Protein AF-A0A450TJK3-F1 (afdb_monomer_lite)

Secondary structure (DSSP, 8-state):
------------PPP--------GGGGTSPPTT--SSS--S-HHHHHHHHHHHHHHHHHHHHHHHHHHHHHHHHHHSEEEEEEE-TTS-EEEEEEEE----GGG-----GGGSTTSTT--HHHHHHHHHHHHHHHHSS--------HHHHHHHHHHHHHHH--TT--------EE-TTS-EE----------

Organism: NCBI:txid2126338

Sequence (192 aa):
MRRDGFVTETFKPPYIKPKRPTRAQDFLTRTPGEAVYAGSLSPQQRAARQLGKDMREMMDAIIQREEWMAAQALVNGKVIVTYEDDDGKVIGQKEVDFLMSDSHKIELSGTKVWTHADADPVKDLRTWKRRCSQDSGATVDRAIIGSNVVDPLLAKLKDKLDTRRIDLGFIKPEQLAGGVTYYAPCATFSRN

Radius of gyration: 25.31 Å; chains: 1; bounding box: 60×46×72 Å

Structure (mmCIF, N/CA/C/O backbone):
data_AF-A0A450TJK3-F1
#
_entry.id   AF-A0A450TJK3-F1
#
loop_
_atom_site.group_PDB
_atom_site.id
_atom_site.type_symbol
_atom_site.label_atom_id
_atom_site.label_alt_id
_atom_site.label_comp_id
_atom_site.label_asym_id
_atom_site.label_entity_id
_atom_site.label_seq_id
_atom_site.pdbx_PDB_ins_code
_atom_site.Cartn_x
_atom_site.Cartn_y
_atom_site.Cartn_z
_atom_site.occupancy
_atom_site.B_iso_or_equiv
_atom_site.auth_seq_id
_atom_site.auth_comp_id
_atom_site.auth_asym_id
_atom_site.auth_atom_id
_atom_site.pdbx_PDB_model_num
ATOM 1 N N . MET A 1 1 ? -4.086 28.998 27.184 1.00 48.34 1 MET A N 1
ATOM 2 C CA . MET A 1 1 ? -3.972 28.493 25.799 1.00 48.34 1 MET A CA 1
ATOM 3 C C . MET A 1 1 ? -2.504 28.584 25.415 1.00 48.34 1 MET A C 1
ATOM 5 O O . MET A 1 1 ? -1.982 29.690 25.323 1.00 48.34 1 MET A O 1
ATOM 9 N N 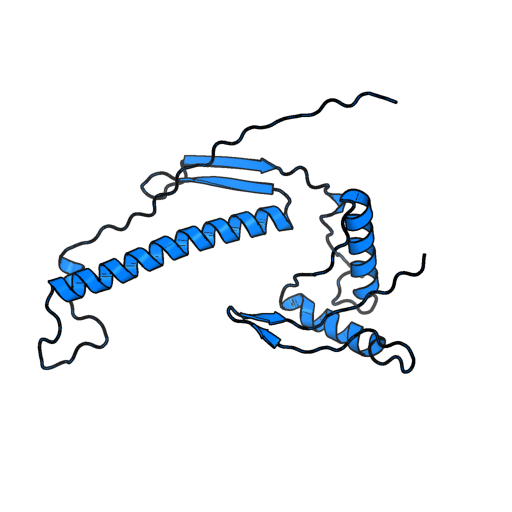. ARG A 1 2 ? -1.798 27.451 25.380 1.00 52.16 2 ARG A N 1
ATOM 10 C CA . ARG A 1 2 ? -0.365 27.405 25.063 1.00 52.16 2 ARG A CA 1
ATOM 11 C C . ARG A 1 2 ? -0.225 27.621 23.554 1.00 52.16 2 ARG A C 1
ATOM 13 O O . ARG A 1 2 ? -0.998 27.055 22.793 1.00 52.16 2 ARG A O 1
ATOM 20 N N . ARG A 1 3 ? 0.671 28.518 23.138 1.00 58.47 3 ARG A N 1
ATOM 21 C CA . ARG A 1 3 ? 0.984 28.711 21.718 1.00 58.47 3 ARG A CA 1
ATOM 22 C C . ARG A 1 3 ? 1.897 27.566 21.308 1.00 58.47 3 ARG A C 1
ATOM 24 O O . ARG A 1 3 ? 3.053 27.549 21.724 1.00 58.47 3 ARG A O 1
ATOM 31 N N . ASP A 1 4 ? 1.362 26.615 20.560 1.00 73.62 4 ASP A N 1
ATOM 32 C CA . ASP A 1 4 ? 2.171 25.558 19.972 1.00 73.62 4 ASP A CA 1
ATOM 33 C C . ASP A 1 4 ? 2.919 26.118 18.757 1.00 73.62 4 ASP A C 1
ATOM 35 O O . ASP A 1 4 ? 2.374 26.890 17.965 1.00 73.62 4 ASP A O 1
ATOM 39 N N . GLY A 1 5 ? 4.211 25.801 18.670 1.00 71.12 5 GLY A N 1
ATOM 40 C CA . GLY A 1 5 ? 5.023 26.104 17.494 1.00 71.12 5 GLY A CA 1
ATOM 41 C C . GLY A 1 5 ? 4.676 25.161 16.343 1.00 71.12 5 GLY A C 1
ATOM 42 O O . GLY A 1 5 ? 4.132 24.082 16.566 1.00 71.12 5 GLY A O 1
ATOM 43 N N . PHE A 1 6 ? 5.009 25.550 15.114 1.00 73.69 6 PHE A N 1
ATOM 44 C CA . PHE A 1 6 ? 4.908 24.675 13.947 1.00 73.69 6 PHE A CA 1
ATOM 45 C C . PHE A 1 6 ? 6.308 24.246 13.498 1.00 73.69 6 PHE A C 1
ATOM 47 O O . PHE A 1 6 ? 7.270 25.004 13.628 1.00 73.69 6 PHE A O 1
ATOM 54 N N . VAL A 1 7 ? 6.419 23.024 12.981 1.00 77.06 7 VAL A N 1
ATOM 55 C CA . VAL A 1 7 ? 7.646 22.494 12.376 1.00 77.06 7 VAL A CA 1
ATOM 56 C C . VAL A 1 7 ? 7.455 22.480 10.865 1.00 77.06 7 VAL A C 1
ATOM 58 O O . VAL A 1 7 ? 6.370 22.183 10.369 1.00 77.06 7 VAL A O 1
ATOM 61 N N . THR A 1 8 ? 8.495 22.838 10.120 1.00 76.88 8 THR A N 1
ATOM 62 C CA . THR A 1 8 ? 8.504 22.745 8.659 1.00 76.88 8 THR A CA 1
ATOM 63 C C . THR A 1 8 ? 9.730 21.964 8.234 1.00 76.88 8 THR A C 1
ATOM 65 O O . THR A 1 8 ? 10.856 22.370 8.514 1.00 76.88 8 THR A O 1
ATOM 68 N N . GLU A 1 9 ? 9.505 20.852 7.545 1.00 77.88 9 GLU A N 1
ATOM 69 C CA . GLU A 1 9 ? 10.565 20.027 6.981 1.00 77.88 9 GLU A CA 1
ATOM 70 C C . GLU A 1 9 ? 10.600 20.186 5.462 1.00 77.88 9 GLU A C 1
ATOM 72 O O . GLU A 1 9 ? 9.570 20.338 4.808 1.00 77.88 9 GLU A O 1
ATOM 77 N N . THR A 1 10 ? 11.799 20.171 4.884 1.00 80.25 10 THR A N 1
ATOM 78 C CA . THR A 1 10 ? 11.988 20.190 3.430 1.00 80.25 10 THR A CA 1
ATOM 79 C C . THR A 1 10 ? 12.672 18.903 2.998 1.00 80.25 10 THR A C 1
ATOM 81 O O . THR A 1 10 ? 13.726 18.529 3.517 1.00 80.25 10 THR A O 1
ATOM 84 N N . PHE A 1 11 ? 12.085 18.230 2.013 1.00 81.44 11 PHE A N 1
ATOM 85 C CA . PHE A 1 11 ? 12.618 17.006 1.433 1.00 81.44 11 PHE A CA 1
ATOM 86 C C . PHE A 1 11 ? 12.920 17.219 -0.051 1.00 81.44 11 PHE A C 1
ATOM 88 O O . PHE A 1 11 ? 12.065 17.671 -0.808 1.00 81.44 11 PHE A O 1
ATOM 95 N N . LYS A 1 12 ? 14.144 16.881 -0.470 1.00 82.25 12 LYS A N 1
ATOM 96 C CA . LYS A 1 12 ? 14.530 16.839 -1.882 1.00 82.25 12 LYS A CA 1
ATOM 97 C C . LYS A 1 12 ? 14.511 15.376 -2.341 1.00 82.25 12 LYS A C 1
ATOM 99 O O . LYS A 1 12 ? 15.344 14.611 -1.850 1.00 82.25 12 LYS A O 1
ATOM 104 N N . PRO A 1 13 ? 13.594 14.981 -3.241 1.00 79.44 13 PRO A N 1
ATOM 105 C CA . PRO A 1 13 ? 13.516 13.603 -3.709 1.00 79.44 13 PRO A CA 1
ATOM 106 C C . PRO A 1 13 ? 14.737 13.227 -4.563 1.00 79.44 13 PRO A C 1
ATOM 108 O O . PRO A 1 13 ? 15.325 14.099 -5.217 1.00 79.44 13 PRO A O 1
ATOM 111 N N . PRO A 1 14 ? 15.131 11.940 -4.572 1.00 79.12 14 PRO A N 1
ATOM 112 C CA . PRO A 1 14 ? 16.161 11.449 -5.471 1.00 79.12 14 PRO A CA 1
ATOM 113 C C . PRO A 1 14 ? 15.671 11.451 -6.915 1.00 79.12 14 PRO A C 1
ATOM 115 O O . PRO A 1 14 ? 14.480 11.322 -7.197 1.00 79.12 14 PRO A O 1
ATOM 118 N N . TYR A 1 15 ? 16.620 11.566 -7.836 1.00 81.62 15 TYR A N 1
ATOM 119 C CA . TYR A 1 15 ? 16.334 11.477 -9.256 1.00 81.62 15 TYR A CA 1
ATOM 120 C C . TYR A 1 15 ? 16.414 10.011 -9.696 1.00 81.62 15 TYR A C 1
ATOM 122 O O . TYR A 1 15 ? 17.425 9.361 -9.454 1.00 81.62 15 TYR A O 1
ATOM 130 N N . ILE A 1 16 ? 15.378 9.503 -10.366 1.00 77.81 16 ILE A N 1
ATOM 131 C CA . ILE A 1 16 ? 15.315 8.117 -10.852 1.00 77.81 16 ILE A CA 1
ATOM 132 C C . ILE A 1 16 ? 15.403 8.124 -12.383 1.00 77.81 16 ILE A C 1
ATOM 134 O O . ILE A 1 16 ? 14.612 8.790 -13.051 1.00 77.81 16 ILE A O 1
ATOM 138 N N . LYS A 1 17 ? 16.387 7.405 -12.938 1.00 82.44 17 LYS A N 1
ATOM 139 C CA . LYS A 1 17 ? 16.616 7.243 -14.386 1.00 82.44 17 LYS A CA 1
ATOM 140 C C . LYS A 1 17 ? 16.773 5.763 -14.722 1.00 82.44 17 LYS A C 1
ATOM 142 O O . LYS A 1 17 ? 17.903 5.277 -14.732 1.00 82.44 17 LYS A O 1
ATOM 147 N N . PRO A 1 18 ? 15.687 5.024 -15.004 1.00 81.25 18 PRO A N 1
ATOM 148 C CA . PRO A 1 18 ? 15.844 3.672 -15.515 1.00 81.25 18 PRO A CA 1
ATOM 149 C C . PRO A 1 18 ? 16.587 3.734 -16.855 1.00 81.25 18 PRO A C 1
ATOM 151 O O . PRO A 1 18 ? 16.222 4.500 -17.748 1.00 81.25 18 PRO A O 1
ATOM 154 N N . LYS A 1 19 ? 17.654 2.943 -16.979 1.00 84.00 19 LYS A N 1
ATOM 155 C CA . LYS A 1 19 ? 18.451 2.828 -18.202 1.00 84.00 19 LYS A CA 1
ATOM 156 C C . LYS A 1 19 ? 18.531 1.369 -18.620 1.00 84.00 19 LYS A C 1
ATOM 158 O O . LYS A 1 19 ? 18.689 0.483 -17.783 1.00 84.00 19 LYS A O 1
ATOM 163 N N . ARG A 1 20 ? 18.458 1.120 -19.926 1.00 81.00 20 ARG A N 1
ATOM 164 C CA . ARG A 1 20 ? 18.616 -0.219 -20.495 1.00 81.00 20 ARG A CA 1
ATOM 165 C C . ARG A 1 20 ? 19.681 -0.187 -21.588 1.00 81.00 20 ARG A C 1
ATOM 167 O O . ARG A 1 20 ? 19.551 0.609 -22.516 1.00 81.00 20 ARG A O 1
ATOM 174 N N . PRO A 1 21 ? 20.738 -1.013 -21.503 1.00 82.69 21 PRO A N 1
ATOM 175 C CA . PRO A 1 21 ? 21.701 -1.116 -22.585 1.00 82.69 21 PRO A CA 1
ATOM 176 C C . PRO A 1 21 ? 21.053 -1.839 -23.764 1.00 82.69 21 PRO A C 1
ATOM 178 O O . PRO A 1 21 ? 20.529 -2.941 -23.619 1.00 82.69 21 PRO A O 1
ATOM 181 N N . THR A 1 22 ? 21.123 -1.228 -24.938 1.00 77.88 22 THR A N 1
ATOM 182 C CA . THR A 1 22 ? 20.615 -1.802 -26.182 1.00 77.88 22 THR A CA 1
ATOM 183 C C . THR A 1 22 ? 21.787 -2.279 -27.035 1.00 77.88 22 THR A C 1
ATOM 185 O O . THR A 1 22 ? 22.633 -1.466 -27.414 1.00 77.88 22 THR A O 1
ATOM 188 N N . ARG A 1 23 ? 21.875 -3.580 -27.350 1.00 80.31 23 ARG A N 1
ATOM 189 C CA . ARG A 1 23 ? 22.956 -4.123 -28.189 1.00 80.31 23 ARG A CA 1
ATOM 190 C C . ARG A 1 23 ? 22.441 -4.447 -29.589 1.00 80.31 23 ARG A C 1
ATOM 192 O O . ARG A 1 23 ? 21.330 -4.927 -29.763 1.00 80.31 23 ARG A O 1
ATOM 199 N N . ALA A 1 24 ? 23.284 -4.262 -30.608 1.00 70.88 24 ALA A N 1
ATOM 200 C CA . ALA A 1 24 ? 22.905 -4.537 -32.002 1.00 70.88 24 ALA A CA 1
ATOM 201 C C . ALA A 1 24 ? 22.477 -6.003 -32.241 1.00 70.88 24 ALA A C 1
ATOM 203 O O . ALA A 1 24 ? 21.613 -6.276 -33.071 1.00 70.88 24 ALA A O 1
ATOM 204 N N . GLN A 1 25 ? 23.060 -6.933 -31.480 1.00 72.56 25 GLN A N 1
ATOM 205 C CA . GLN A 1 25 ? 22.764 -8.374 -31.506 1.00 72.56 25 GLN A CA 1
ATOM 206 C C . GLN A 1 25 ? 21.297 -8.679 -31.165 1.00 72.56 25 GLN A C 1
ATOM 208 O O . GLN A 1 25 ? 20.716 -9.596 -31.745 1.00 72.56 25 GLN A O 1
ATOM 213 N N . ASP A 1 26 ? 20.678 -7.865 -30.306 1.00 69.44 26 ASP A N 1
ATOM 214 C CA . ASP A 1 26 ? 19.301 -8.062 -29.845 1.00 69.44 26 ASP A CA 1
ATOM 215 C C . ASP A 1 26 ? 18.284 -7.869 -30.990 1.00 69.44 26 ASP A C 1
ATOM 217 O O . ASP A 1 26 ? 17.181 -8.407 -30.947 1.00 69.44 26 ASP A O 1
ATOM 221 N N . PHE A 1 27 ? 18.671 -7.164 -32.062 1.00 68.25 27 PHE A N 1
ATOM 222 C CA . PHE A 1 27 ? 17.813 -6.833 -33.213 1.00 68.25 27 PHE A CA 1
ATOM 223 C C . PHE A 1 27 ? 18.062 -7.677 -34.463 1.00 68.25 27 PHE A C 1
ATOM 225 O O . PHE A 1 27 ? 17.306 -7.600 -35.438 1.00 68.25 27 PHE A O 1
ATOM 232 N N . LEU A 1 28 ? 19.138 -8.463 -34.453 1.00 68.75 28 LEU A N 1
ATOM 233 C CA . LEU A 1 28 ? 19.477 -9.392 -35.529 1.00 68.75 28 LEU A CA 1
ATOM 234 C C . LEU A 1 28 ? 18.608 -10.653 -35.477 1.00 68.75 28 LEU A C 1
ATOM 236 O O . LEU A 1 28 ? 18.397 -11.300 -36.503 1.00 68.75 28 LEU A O 1
ATOM 240 N N . THR A 1 29 ? 18.076 -10.984 -34.299 1.00 70.19 29 THR A N 1
ATOM 241 C CA . THR A 1 29 ? 17.207 -12.145 -34.107 1.00 70.19 29 THR A CA 1
ATOM 242 C C . THR A 1 29 ? 15.741 -11.809 -34.393 1.00 70.19 29 THR A C 1
ATOM 244 O O . THR A 1 29 ? 15.271 -10.691 -34.182 1.00 70.19 29 THR A O 1
ATOM 247 N N . ARG A 1 30 ? 15.009 -12.787 -34.936 1.00 68.06 30 ARG A N 1
ATOM 248 C CA . ARG A 1 30 ? 13.577 -12.662 -35.247 1.00 68.06 30 ARG A CA 1
ATOM 249 C C . ARG A 1 30 ? 12.754 -12.485 -33.969 1.00 68.06 30 ARG A C 1
ATOM 251 O O . ARG A 1 30 ? 12.962 -13.220 -33.003 1.00 68.06 30 ARG A O 1
ATOM 258 N N . THR A 1 31 ? 11.778 -11.577 -33.984 1.00 71.12 31 THR A N 1
ATOM 259 C CA . THR A 1 31 ? 10.813 -11.453 -32.880 1.00 71.12 31 THR A CA 1
ATOM 260 C C . THR A 1 31 ? 9.611 -12.395 -33.074 1.00 71.12 31 THR A C 1
ATOM 262 O O . THR A 1 31 ? 9.243 -12.687 -34.217 1.00 71.12 31 THR A O 1
ATOM 265 N N . PRO A 1 32 ? 8.992 -12.918 -31.994 1.00 70.25 32 PRO A N 1
ATOM 266 C CA . PRO A 1 32 ? 7.790 -13.748 -32.100 1.00 70.25 32 PRO A CA 1
ATOM 267 C C . PRO A 1 32 ? 6.667 -13.024 -32.864 1.00 70.25 32 PRO A C 1
ATOM 269 O O . PRO A 1 32 ? 6.365 -11.871 -32.566 1.00 70.25 32 PRO A O 1
ATOM 272 N N . GLY A 1 33 ? 6.050 -13.695 -33.844 1.00 69.81 33 GLY A N 1
ATOM 273 C CA . GLY A 1 33 ? 4.992 -13.123 -34.695 1.00 69.81 33 GLY A CA 1
ATOM 274 C C . GLY A 1 33 ? 5.455 -12.611 -36.067 1.00 69.81 33 GLY A C 1
ATOM 275 O O . GLY A 1 33 ? 4.630 -12.142 -36.846 1.00 69.81 33 GLY A O 1
ATOM 276 N N . GLU A 1 34 ? 6.746 -12.714 -36.394 1.00 71.94 34 GLU A N 1
ATOM 277 C CA . GLU A 1 34 ? 7.243 -12.488 -37.758 1.00 71.94 34 GLU A CA 1
ATOM 278 C C . GLU A 1 34 ? 6.982 -13.699 -38.671 1.00 71.94 34 GLU A C 1
ATOM 280 O O . GLU A 1 34 ? 7.090 -14.853 -38.246 1.00 71.94 34 GLU A O 1
ATOM 285 N N . ALA A 1 35 ? 6.644 -13.440 -39.941 1.00 68.75 35 ALA A N 1
ATOM 286 C CA . ALA A 1 35 ? 6.417 -14.490 -40.931 1.00 68.75 35 ALA A CA 1
ATOM 287 C C . ALA A 1 35 ? 7.714 -15.277 -41.194 1.00 68.75 35 ALA A C 1
ATOM 289 O O . ALA A 1 35 ? 8.774 -14.697 -41.416 1.00 68.75 35 ALA A O 1
ATOM 290 N N . VAL A 1 36 ? 7.628 -16.612 -41.199 1.00 62.06 36 VAL A N 1
ATOM 291 C CA . VAL A 1 36 ? 8.800 -17.512 -41.272 1.00 62.06 36 VAL A CA 1
ATOM 292 C C . VAL A 1 36 ? 9.545 -17.415 -42.611 1.00 62.06 36 VAL A C 1
ATOM 294 O O . VAL A 1 36 ? 10.754 -17.624 -42.650 1.00 62.06 36 VAL A O 1
ATOM 297 N N . TYR A 1 37 ? 8.838 -17.085 -43.695 1.00 58.84 37 TYR A N 1
ATOM 298 C CA . TYR A 1 37 ? 9.347 -17.215 -45.068 1.00 58.84 37 TYR A CA 1
ATOM 299 C C . TYR A 1 37 ? 9.474 -15.899 -45.844 1.00 58.84 37 TYR A C 1
ATOM 301 O O . TYR A 1 37 ? 10.036 -15.893 -46.934 1.00 58.84 37 TYR A O 1
ATOM 309 N N . ALA A 1 38 ? 9.000 -14.779 -45.297 1.00 55.41 38 ALA A N 1
ATOM 310 C CA . ALA A 1 38 ? 9.109 -13.473 -45.938 1.00 55.41 38 ALA A CA 1
ATOM 311 C C . ALA A 1 38 ? 9.703 -12.484 -44.938 1.00 55.41 38 ALA A C 1
ATOM 313 O O . ALA A 1 38 ? 9.190 -12.358 -43.829 1.00 55.41 38 ALA A O 1
ATOM 314 N N . GLY A 1 39 ? 10.784 -11.801 -45.322 1.00 59.97 39 GLY A N 1
ATOM 315 C CA . GLY A 1 39 ? 11.476 -10.790 -44.518 1.00 59.97 39 GLY A CA 1
ATOM 316 C C . GLY A 1 39 ? 10.595 -9.575 -44.217 1.00 59.97 39 GLY A C 1
ATOM 317 O O . GLY A 1 39 ? 10.786 -8.511 -44.793 1.00 59.97 39 GLY A O 1
ATOM 318 N N . SER A 1 40 ? 9.613 -9.739 -43.331 1.00 62.31 40 SER A N 1
ATOM 319 C CA . SER A 1 40 ? 8.518 -8.788 -43.140 1.00 62.31 40 SER A CA 1
ATOM 320 C C . SER A 1 40 ? 8.898 -7.553 -42.324 1.00 62.31 40 SER A C 1
ATOM 322 O O . SER A 1 40 ? 8.176 -6.563 -42.374 1.00 62.31 40 SER A O 1
ATOM 324 N N . LEU A 1 41 ? 10.001 -7.590 -41.567 1.00 67.25 41 LEU A N 1
ATOM 325 C CA . LEU A 1 41 ? 10.541 -6.425 -40.864 1.00 67.25 41 LEU A CA 1
ATOM 326 C C . LEU A 1 41 ? 12.042 -6.278 -41.120 1.00 67.25 41 LEU A C 1
ATOM 328 O O . LEU A 1 41 ? 12.809 -7.234 -40.974 1.00 67.25 41 LEU A O 1
ATOM 332 N N . SER A 1 42 ? 12.474 -5.057 -41.440 1.00 78.06 42 SER A N 1
ATOM 333 C CA . SER A 1 42 ? 13.900 -4.724 -41.459 1.00 78.06 42 SER A CA 1
ATOM 334 C C . SER A 1 42 ? 14.470 -4.716 -40.030 1.00 78.06 42 SER A C 1
ATOM 336 O O . SER A 1 42 ? 13.733 -4.444 -39.076 1.00 78.06 42 SER A O 1
ATOM 338 N N . PRO A 1 43 ? 15.785 -4.943 -39.837 1.00 75.81 43 PRO A N 1
ATOM 339 C CA . PRO A 1 43 ? 16.420 -4.795 -38.524 1.00 75.81 43 PRO A CA 1
ATOM 340 C C . PRO A 1 43 ? 16.147 -3.430 -37.870 1.00 75.81 43 PRO A C 1
ATOM 342 O O . PRO A 1 43 ? 15.994 -3.345 -36.656 1.00 75.81 43 PRO A O 1
ATOM 345 N N . GLN A 1 44 ? 15.998 -2.371 -38.674 1.00 80.31 44 GLN A N 1
ATOM 346 C CA . GLN A 1 44 ? 15.635 -1.031 -38.199 1.00 80.31 44 GLN A CA 1
ATOM 347 C C . GLN A 1 44 ? 14.199 -0.975 -37.655 1.00 80.31 44 GLN A C 1
ATOM 349 O O . GLN A 1 44 ? 13.967 -0.397 -36.597 1.00 80.31 44 GLN A O 1
ATOM 354 N N . GLN A 1 45 ? 13.235 -1.610 -38.329 1.00 81.62 45 GLN A N 1
ATOM 355 C CA . GLN A 1 45 ? 11.852 -1.686 -37.844 1.00 81.62 45 GLN A CA 1
ATOM 356 C C . GLN A 1 45 ? 11.735 -2.537 -36.570 1.00 81.62 45 GLN A C 1
ATOM 358 O O . GLN A 1 45 ? 10.951 -2.201 -35.680 1.00 81.62 45 GLN A O 1
ATOM 363 N N . ARG A 1 46 ? 12.540 -3.603 -36.442 1.00 78.69 46 ARG A N 1
ATOM 364 C CA . ARG A 1 46 ? 12.637 -4.393 -35.200 1.00 78.69 46 ARG A CA 1
ATOM 365 C C . ARG A 1 46 ? 13.208 -3.568 -34.053 1.00 78.69 46 ARG A C 1
ATOM 367 O O . ARG A 1 46 ? 12.619 -3.547 -32.974 1.00 78.69 46 ARG A O 1
ATOM 374 N N . ALA A 1 47 ? 14.299 -2.845 -34.307 1.00 80.94 47 ALA A N 1
ATOM 375 C CA . ALA A 1 47 ? 14.919 -1.964 -33.324 1.00 80.94 47 ALA A CA 1
ATOM 376 C C . ALA A 1 47 ? 13.946 -0.880 -32.836 1.00 80.94 47 ALA A C 1
ATOM 378 O O . ALA A 1 47 ? 13.807 -0.681 -31.632 1.00 80.94 47 ALA A O 1
ATOM 379 N N . ALA A 1 48 ? 13.197 -0.246 -33.745 1.00 83.88 48 ALA A N 1
ATOM 380 C CA . ALA A 1 48 ? 12.189 0.751 -33.387 1.00 83.88 48 ALA A CA 1
ATOM 381 C C . ALA A 1 48 ? 11.055 0.169 -32.519 1.00 83.88 48 ALA A C 1
ATOM 383 O O . ALA A 1 48 ? 10.634 0.791 -31.543 1.00 83.88 48 ALA A O 1
ATOM 384 N N . ARG A 1 49 ? 10.575 -1.044 -32.833 1.00 83.19 49 ARG A N 1
ATOM 385 C CA . ARG A 1 49 ? 9.535 -1.724 -32.041 1.00 83.19 49 ARG A CA 1
ATOM 386 C C . ARG A 1 49 ? 10.021 -2.070 -30.635 1.00 83.19 49 ARG A C 1
ATOM 388 O O . ARG A 1 49 ? 9.286 -1.849 -29.674 1.00 83.19 49 ARG A O 1
ATOM 395 N N . GLN A 1 50 ? 11.227 -2.620 -30.522 1.00 83.69 50 GLN A N 1
ATOM 396 C CA . GLN A 1 50 ? 11.806 -2.976 -29.231 1.00 83.69 50 GLN A CA 1
ATOM 397 C C . GLN A 1 50 ? 12.074 -1.728 -28.390 1.00 83.69 50 GLN A C 1
ATOM 399 O O . GLN A 1 50 ? 11.695 -1.709 -27.227 1.00 83.69 50 GLN A O 1
ATOM 404 N N . LEU A 1 51 ? 12.590 -0.654 -28.994 1.00 86.06 51 LEU A N 1
ATOM 405 C CA . LEU A 1 51 ? 12.761 0.631 -28.318 1.00 86.06 51 LEU A CA 1
ATOM 406 C C . LEU A 1 51 ? 11.431 1.157 -27.760 1.00 86.06 51 LEU A C 1
ATOM 408 O O . LEU A 1 51 ? 11.364 1.542 -26.598 1.00 86.06 51 LEU A O 1
ATOM 412 N N . GLY A 1 52 ? 10.343 1.095 -28.534 1.00 88.12 52 GLY A N 1
ATOM 413 C CA . GLY A 1 52 ? 9.015 1.475 -28.039 1.00 88.12 52 GLY A CA 1
ATOM 414 C C . GLY A 1 52 ? 8.489 0.572 -26.914 1.00 88.12 52 GLY A C 1
ATOM 415 O O . GLY A 1 52 ? 7.728 1.020 -26.057 1.00 88.12 52 GLY A O 1
ATOM 416 N N . LYS A 1 53 ? 8.878 -0.708 -26.887 1.00 87.38 53 LYS A N 1
ATOM 417 C CA . LYS A 1 53 ? 8.565 -1.617 -25.777 1.00 87.38 53 LYS A CA 1
ATOM 418 C C . LYS A 1 53 ? 9.382 -1.271 -24.533 1.00 87.38 53 LYS A C 1
ATOM 420 O O . LYS A 1 53 ? 8.791 -1.116 -23.473 1.00 87.38 53 LYS A O 1
ATOM 425 N N . ASP A 1 54 ? 10.686 -1.071 -24.685 1.00 88.69 54 ASP A N 1
ATOM 426 C CA . ASP A 1 54 ? 11.589 -0.711 -23.594 1.00 88.69 54 ASP A CA 1
ATOM 427 C C . ASP A 1 54 ? 11.181 0.627 -22.964 1.00 88.69 54 ASP A C 1
ATOM 429 O O . ASP A 1 54 ? 11.145 0.743 -21.744 1.00 88.69 54 ASP A O 1
ATOM 433 N N . MET A 1 55 ? 10.798 1.623 -23.773 1.00 88.69 55 MET A N 1
ATOM 434 C CA . MET A 1 55 ? 10.274 2.899 -23.269 1.00 88.69 55 MET A CA 1
ATOM 435 C C . MET A 1 55 ? 9.015 2.712 -22.420 1.00 88.69 55 MET A C 1
ATOM 437 O O . MET A 1 55 ? 8.913 3.321 -21.359 1.00 88.69 55 MET A O 1
ATOM 441 N N . ARG A 1 56 ? 8.080 1.855 -22.849 1.00 91.38 56 ARG A N 1
ATOM 442 C CA . ARG A 1 56 ? 6.875 1.548 -22.062 1.00 91.38 56 ARG A CA 1
ATOM 443 C C . ARG A 1 56 ? 7.214 0.829 -20.761 1.00 91.38 56 ARG A C 1
ATOM 445 O O . ARG A 1 56 ? 6.767 1.272 -19.715 1.00 91.38 56 ARG A O 1
ATOM 452 N N . GLU A 1 57 ? 8.065 -0.196 -20.809 1.00 89.88 57 GLU A N 1
ATOM 453 C CA . GLU A 1 57 ? 8.512 -0.914 -19.606 1.00 89.88 57 GLU A CA 1
ATOM 454 C C . GLU A 1 57 ? 9.199 0.030 -18.602 1.00 89.88 57 GLU A C 1
ATOM 456 O O . GLU A 1 57 ? 8.965 -0.063 -17.399 1.00 89.88 57 GLU A O 1
ATOM 461 N N . MET A 1 58 ? 10.016 0.974 -19.082 1.00 88.12 58 MET A N 1
ATOM 462 C CA . MET A 1 58 ? 10.664 1.975 -18.228 1.00 88.12 58 MET A CA 1
ATOM 463 C C . MET A 1 58 ? 9.663 2.962 -17.613 1.00 88.12 58 MET A C 1
ATOM 465 O O . MET A 1 58 ? 9.824 3.331 -16.451 1.00 88.12 58 MET A O 1
ATOM 469 N N . MET A 1 59 ? 8.628 3.376 -18.351 1.00 89.69 59 MET A N 1
ATOM 470 C CA . MET A 1 59 ? 7.548 4.204 -17.798 1.00 89.69 59 MET A CA 1
ATOM 471 C C . MET A 1 59 ? 6.731 3.440 -16.751 1.00 89.69 59 MET A C 1
ATOM 473 O O . MET A 1 59 ? 6.471 3.975 -15.676 1.00 89.69 59 MET A O 1
ATOM 477 N N . ASP A 1 60 ? 6.393 2.180 -17.021 1.00 91.06 60 ASP A N 1
ATOM 478 C CA . ASP A 1 60 ? 5.657 1.329 -16.084 1.00 91.06 60 ASP A CA 1
ATOM 479 C C . ASP A 1 60 ? 6.450 1.113 -14.787 1.00 91.06 60 ASP A C 1
ATOM 481 O O . ASP A 1 60 ? 5.875 1.143 -13.701 1.00 91.06 60 ASP A O 1
ATOM 485 N N . ALA A 1 61 ? 7.776 0.965 -14.870 1.00 87.88 61 ALA A N 1
ATOM 486 C CA . ALA A 1 61 ? 8.638 0.856 -13.693 1.00 87.88 61 ALA A CA 1
ATOM 487 C C . ALA A 1 61 ? 8.606 2.120 -12.812 1.00 87.88 61 ALA A C 1
ATOM 489 O O . ALA A 1 61 ? 8.636 2.017 -11.584 1.00 87.88 61 ALA A O 1
ATOM 490 N N . ILE A 1 62 ? 8.519 3.309 -13.421 1.00 87.44 62 ILE A N 1
ATOM 491 C CA . ILE A 1 62 ? 8.381 4.575 -12.684 1.00 87.44 62 ILE A CA 1
ATOM 492 C C . ILE A 1 62 ? 7.023 4.617 -11.977 1.00 87.44 62 ILE A C 1
ATOM 494 O O . ILE A 1 62 ? 6.980 4.836 -10.767 1.00 87.44 62 ILE A O 1
ATOM 498 N N . ILE A 1 63 ? 5.940 4.314 -12.697 1.00 90.88 63 ILE A N 1
ATOM 499 C CA . ILE A 1 63 ? 4.576 4.302 -12.147 1.00 90.88 63 ILE A CA 1
ATOM 500 C C . ILE A 1 63 ? 4.462 3.300 -10.990 1.00 90.88 63 ILE A C 1
ATOM 502 O O . ILE A 1 63 ? 3.912 3.623 -9.943 1.00 90.88 63 ILE A O 1
ATOM 506 N N . GLN A 1 64 ? 5.026 2.098 -11.128 1.00 88.81 64 GLN A N 1
ATOM 507 C CA . GLN A 1 64 ? 5.009 1.092 -10.060 1.00 88.81 64 GLN A CA 1
ATOM 508 C C . GLN A 1 64 ? 5.738 1.562 -8.800 1.00 88.81 64 GLN A C 1
ATOM 510 O O . GLN A 1 64 ? 5.307 1.257 -7.689 1.00 88.81 64 GLN A O 1
ATOM 515 N N . ARG A 1 65 ? 6.834 2.310 -8.950 1.00 86.62 65 ARG A N 1
ATOM 516 C CA . ARG A 1 65 ? 7.566 2.863 -7.809 1.00 86.62 65 ARG A CA 1
ATOM 517 C C . ARG A 1 65 ? 6.792 3.990 -7.135 1.00 86.62 65 ARG A C 1
ATOM 519 O O . ARG A 1 65 ? 6.783 4.051 -5.908 1.00 86.62 65 ARG A O 1
ATOM 526 N N . GLU A 1 66 ? 6.143 4.856 -7.909 1.00 88.38 66 GLU A N 1
ATOM 527 C CA . GLU A 1 66 ? 5.238 5.886 -7.384 1.00 88.38 66 GLU A CA 1
ATOM 528 C C . GLU A 1 66 ? 4.083 5.256 -6.603 1.00 88.38 66 GLU A C 1
ATOM 530 O O . GLU A 1 66 ? 3.841 5.636 -5.458 1.00 88.38 66 GLU A O 1
ATOM 535 N N . GLU A 1 67 ? 3.451 4.229 -7.169 1.00 88.88 67 GLU A N 1
ATOM 536 C CA . GLU A 1 67 ? 2.354 3.503 -6.531 1.00 88.88 67 GLU A CA 1
ATOM 537 C C . GLU A 1 67 ? 2.814 2.791 -5.254 1.00 88.88 67 GLU A C 1
ATOM 539 O O . GLU A 1 67 ? 2.147 2.848 -4.223 1.00 88.88 67 GLU A O 1
ATOM 544 N N . TRP A 1 68 ? 3.998 2.175 -5.274 1.00 88.31 68 TRP A N 1
ATOM 545 C CA . TRP A 1 68 ? 4.582 1.555 -4.086 1.00 88.31 68 TRP A CA 1
ATOM 546 C C . TRP A 1 68 ? 4.851 2.581 -2.977 1.00 88.31 68 TRP A C 1
ATOM 548 O O . TRP A 1 68 ? 4.539 2.321 -1.814 1.00 88.31 68 TRP A O 1
ATOM 558 N N . MET A 1 69 ? 5.375 3.764 -3.319 1.00 87.12 69 MET A N 1
ATOM 559 C CA . MET A 1 69 ? 5.580 4.846 -2.349 1.00 87.12 69 MET A CA 1
ATOM 560 C C . MET A 1 69 ? 4.247 5.374 -1.806 1.00 87.12 69 MET A C 1
ATOM 562 O O . MET A 1 69 ? 4.128 5.586 -0.600 1.00 87.12 69 MET A O 1
ATOM 566 N N . ALA A 1 70 ? 3.232 5.539 -2.658 1.00 87.44 70 ALA A N 1
ATOM 567 C CA . ALA A 1 70 ? 1.895 5.953 -2.241 1.00 87.44 70 ALA A CA 1
ATOM 568 C C . ALA A 1 70 ? 1.248 4.924 -1.297 1.00 87.44 70 ALA A C 1
ATOM 570 O O . ALA A 1 70 ? 0.709 5.292 -0.252 1.00 87.44 70 ALA A O 1
ATOM 571 N N . ALA A 1 71 ? 1.371 3.631 -1.607 1.00 87.56 71 ALA A N 1
ATOM 572 C CA . ALA A 1 71 ? 0.874 2.548 -0.766 1.00 87.56 71 ALA A CA 1
ATOM 573 C C . ALA A 1 71 ? 1.569 2.520 0.606 1.00 87.56 71 ALA A C 1
ATOM 575 O O . ALA A 1 71 ? 0.905 2.383 1.634 1.00 87.56 71 ALA A O 1
ATOM 576 N N . GLN A 1 72 ? 2.892 2.703 0.650 1.00 88.56 72 GLN A N 1
ATOM 577 C CA . GLN A 1 72 ? 3.626 2.794 1.915 1.00 88.56 72 GLN A CA 1
ATOM 578 C C . GLN A 1 72 ? 3.226 4.012 2.744 1.00 88.56 72 GLN A C 1
ATOM 580 O O . GLN A 1 72 ? 3.006 3.878 3.950 1.00 88.56 72 GLN A O 1
ATOM 585 N N . ALA A 1 73 ? 3.085 5.176 2.103 1.00 87.81 73 ALA A N 1
ATOM 586 C CA . ALA A 1 73 ? 2.636 6.394 2.765 1.00 87.81 73 ALA A CA 1
ATOM 587 C C . ALA A 1 73 ? 1.260 6.197 3.408 1.00 87.81 73 ALA A C 1
ATOM 589 O O . ALA A 1 73 ? 1.058 6.591 4.553 1.00 87.81 73 ALA A O 1
ATOM 590 N N . LEU A 1 74 ? 0.335 5.544 2.698 1.00 86.12 74 LEU A N 1
ATOM 591 C CA . LEU A 1 74 ? -1.030 5.321 3.166 1.00 86.12 74 LEU A CA 1
ATOM 592 C C . LEU A 1 74 ? -1.102 4.324 4.330 1.00 86.12 74 LEU A C 1
ATOM 594 O O . LEU A 1 74 ? -1.862 4.542 5.269 1.00 86.12 74 LEU A O 1
ATOM 598 N N . VAL A 1 75 ? -0.332 3.232 4.278 1.00 85.06 75 VAL A N 1
ATOM 599 C CA . VAL A 1 75 ? -0.412 2.154 5.280 1.00 85.06 75 VAL A CA 1
ATOM 600 C C . VAL A 1 75 ? 0.417 2.466 6.524 1.00 85.06 75 VAL A C 1
ATOM 602 O O . VAL A 1 75 ? -0.062 2.318 7.647 1.00 85.06 75 VAL A O 1
ATOM 605 N N . ASN A 1 76 ? 1.664 2.897 6.338 1.00 85.44 76 ASN A N 1
ATOM 606 C CA . ASN A 1 76 ? 2.608 3.073 7.439 1.00 85.44 76 ASN A CA 1
ATOM 607 C C . ASN A 1 76 ? 2.677 4.522 7.933 1.00 85.44 76 ASN A C 1
ATOM 609 O O . ASN A 1 76 ? 3.266 4.773 8.988 1.00 85.44 76 ASN A O 1
ATOM 613 N N . GLY A 1 77 ? 2.143 5.480 7.167 1.00 83.88 77 GLY A N 1
ATOM 614 C CA . GLY A 1 77 ? 2.367 6.907 7.405 1.00 83.88 77 GLY A CA 1
ATOM 615 C C . GLY A 1 77 ? 3.820 7.330 7.188 1.00 83.88 77 GLY A C 1
ATOM 616 O O . GLY A 1 77 ? 4.203 8.426 7.580 1.00 83.88 77 GLY A O 1
ATOM 617 N N . LYS A 1 78 ? 4.641 6.449 6.610 1.00 87.88 78 LYS A N 1
ATOM 618 C CA . LYS A 1 78 ? 6.086 6.602 6.438 1.00 87.88 78 LYS A CA 1
ATOM 619 C C . LYS A 1 78 ? 6.494 5.967 5.120 1.00 87.88 78 LYS A C 1
ATOM 621 O O . LYS A 1 78 ? 6.005 4.890 4.779 1.00 87.88 78 LYS A O 1
ATOM 626 N N . VAL A 1 79 ? 7.413 6.604 4.407 1.00 88.44 79 VAL A N 1
ATOM 627 C CA . VAL A 1 79 ? 7.992 6.072 3.167 1.00 88.44 79 VAL A CA 1
ATOM 628 C C . VAL A 1 79 ? 9.499 6.007 3.310 1.00 88.44 79 VAL A C 1
ATOM 630 O O . VAL A 1 79 ? 10.143 6.992 3.671 1.00 88.44 79 VAL A O 1
ATOM 633 N N . ILE A 1 80 ? 10.073 4.849 2.988 1.00 86.81 80 ILE A N 1
ATOM 634 C CA . ILE A 1 80 ? 11.525 4.684 2.932 1.00 86.81 80 ILE A CA 1
ATOM 635 C C . ILE A 1 80 ? 11.959 4.926 1.493 1.00 86.81 80 ILE A C 1
ATOM 637 O O . ILE A 1 80 ? 11.817 4.074 0.614 1.00 86.81 80 ILE A O 1
ATOM 641 N N . VAL A 1 81 ? 12.502 6.112 1.249 1.00 83.81 81 VAL A N 1
ATOM 642 C CA . VAL A 1 81 ? 13.020 6.488 -0.059 1.00 83.81 81 VAL A CA 1
ATOM 643 C C . VAL A 1 81 ? 14.451 5.979 -0.176 1.00 83.81 81 VAL A C 1
ATOM 645 O O . VAL A 1 81 ? 15.368 6.462 0.490 1.00 83.81 81 VAL A O 1
ATOM 648 N N . THR A 1 82 ? 14.639 4.977 -1.029 1.00 82.12 82 THR A N 1
ATOM 649 C CA . THR A 1 82 ? 15.959 4.413 -1.326 1.00 82.12 82 THR A CA 1
ATOM 650 C C . THR A 1 82 ? 16.647 5.233 -2.416 1.00 82.12 82 THR A C 1
ATOM 652 O O . THR A 1 82 ? 16.035 5.537 -3.443 1.00 82.12 82 THR A O 1
ATOM 655 N N . TYR A 1 83 ? 17.909 5.595 -2.183 1.00 76.69 83 TYR A N 1
ATOM 656 C CA . TYR A 1 83 ? 18.783 6.231 -3.164 1.00 76.69 83 TYR A CA 1
ATOM 657 C C . TYR A 1 83 ? 19.463 5.144 -3.986 1.00 76.69 83 TYR A C 1
ATOM 659 O O . TYR A 1 83 ? 20.163 4.300 -3.427 1.00 76.69 83 TYR A O 1
ATOM 667 N N . GLU A 1 84 ? 19.279 5.182 -5.298 1.00 77.19 84 GLU A N 1
ATOM 668 C CA . GLU A 1 84 ? 19.944 4.290 -6.245 1.00 77.19 84 GLU A CA 1
ATOM 669 C C . GLU A 1 84 ? 20.904 5.088 -7.129 1.00 77.19 84 GLU A C 1
ATOM 671 O O . GLU A 1 84 ? 20.628 6.239 -7.469 1.00 77.19 84 GLU A O 1
ATOM 676 N N . ASP A 1 85 ? 22.035 4.475 -7.469 1.00 69.19 85 ASP A N 1
ATOM 677 C CA . ASP A 1 85 ? 22.954 4.956 -8.501 1.00 69.19 85 ASP A CA 1
ATOM 678 C C . ASP A 1 85 ? 22.338 4.786 -9.894 1.00 69.19 85 ASP A C 1
ATOM 680 O O . ASP A 1 85 ? 21.371 4.041 -10.072 1.00 69.19 85 ASP A O 1
ATOM 684 N N . ASP A 1 86 ? 22.964 5.373 -10.912 1.00 69.00 86 ASP A N 1
ATOM 685 C CA . ASP A 1 86 ? 22.584 5.190 -12.311 1.00 69.00 86 ASP A CA 1
ATOM 686 C C . ASP A 1 86 ? 22.586 3.702 -12.715 1.00 69.00 86 ASP A C 1
ATOM 688 O O . ASP A 1 86 ? 21.906 3.328 -13.666 1.00 69.00 86 ASP A O 1
ATOM 692 N N . ASP A 1 87 ? 23.355 2.842 -12.037 1.00 67.50 87 ASP A N 1
ATOM 693 C CA . ASP A 1 87 ? 23.397 1.384 -12.247 1.00 67.50 87 ASP A CA 1
ATOM 694 C C . ASP A 1 87 ? 22.398 0.590 -11.377 1.00 67.50 87 ASP A C 1
ATOM 696 O O . ASP A 1 87 ? 22.451 -0.639 -11.337 1.00 67.50 87 ASP A O 1
ATOM 700 N N . GLY A 1 88 ? 21.485 1.263 -10.666 1.00 66.81 88 GLY A N 1
ATOM 701 C CA . GLY A 1 88 ? 20.476 0.631 -9.805 1.00 66.81 88 GLY A CA 1
ATOM 702 C C . GLY A 1 88 ? 21.024 0.111 -8.471 1.00 66.81 88 GLY A C 1
ATOM 703 O O . GLY A 1 88 ? 20.348 -0.630 -7.757 1.00 66.81 88 GLY A O 1
ATOM 704 N N . LYS A 1 89 ? 22.261 0.474 -8.112 1.00 72.88 89 LYS A N 1
ATOM 705 C CA . LYS A 1 89 ? 22.871 0.094 -6.834 1.00 72.88 89 LYS A CA 1
ATOM 706 C C . LYS A 1 89 ? 22.392 1.022 -5.726 1.00 72.88 89 LYS A C 1
ATOM 708 O O . LYS A 1 89 ? 22.491 2.233 -5.860 1.00 72.88 89 LYS A O 1
ATOM 713 N N . VAL A 1 90 ? 21.949 0.464 -4.603 1.00 75.06 90 VAL A N 1
ATOM 714 C CA . VAL A 1 90 ? 21.540 1.259 -3.438 1.00 75.06 90 VAL A CA 1
ATOM 715 C C . VAL A 1 90 ? 22.748 1.981 -2.830 1.00 75.06 90 VAL A C 1
ATOM 717 O O . VAL A 1 90 ? 23.697 1.340 -2.378 1.00 75.06 90 VAL A O 1
ATOM 720 N N . ILE A 1 91 ? 22.706 3.314 -2.818 1.00 75.00 91 ILE A N 1
ATOM 721 C CA . ILE A 1 91 ? 23.729 4.197 -2.232 1.00 75.00 91 ILE A CA 1
ATOM 722 C C . ILE A 1 91 ? 23.332 4.621 -0.807 1.00 75.00 91 ILE A C 1
ATOM 724 O O . ILE A 1 91 ? 24.189 4.923 0.020 1.00 75.00 91 ILE A O 1
ATOM 728 N N . GLY A 1 92 ? 22.039 4.605 -0.480 1.00 76.56 92 GLY A N 1
ATOM 729 C CA . GLY A 1 92 ? 21.558 4.901 0.866 1.00 76.56 92 GLY A CA 1
ATOM 730 C C . GLY A 1 92 ? 20.040 4.838 0.969 1.00 76.56 92 GLY A C 1
ATOM 731 O O . GLY A 1 92 ? 19.353 4.541 -0.007 1.00 76.56 92 GLY A O 1
ATOM 732 N N . GLN A 1 93 ? 19.501 5.217 2.126 1.00 82.56 93 GLN A N 1
ATOM 733 C CA . GLN A 1 93 ? 18.059 5.324 2.360 1.00 82.56 93 GLN A CA 1
ATOM 734 C C . GLN A 1 93 ? 17.739 6.559 3.206 1.00 82.56 93 GLN A C 1
ATOM 736 O O . GLN A 1 93 ? 18.542 6.965 4.046 1.00 82.56 93 GLN A O 1
ATOM 741 N N . LYS A 1 94 ? 16.576 7.172 2.981 1.00 81.44 94 LYS A N 1
ATOM 742 C CA . LYS A 1 94 ? 16.016 8.207 3.853 1.00 81.44 94 LYS A CA 1
ATOM 743 C C . LYS A 1 94 ? 14.552 7.917 4.122 1.00 81.44 94 LYS A C 1
ATOM 745 O O . LYS A 1 94 ? 13.775 7.691 3.201 1.00 81.44 94 LYS A O 1
ATOM 750 N N . GLU A 1 95 ? 14.199 7.952 5.395 1.00 85.50 95 GLU A N 1
ATOM 751 C CA . GLU A 1 95 ? 12.818 7.865 5.842 1.00 85.50 95 GLU A CA 1
ATOM 752 C C . GLU A 1 95 ? 12.158 9.244 5.737 1.00 85.50 95 GLU A C 1
ATOM 754 O O . GLU A 1 95 ? 12.739 10.259 6.134 1.00 85.50 95 GLU A O 1
ATOM 759 N N . VAL A 1 96 ? 10.960 9.272 5.162 1.00 85.88 96 VAL A N 1
ATOM 760 C CA . VAL A 1 96 ? 10.048 10.415 5.173 1.00 85.88 96 VAL A CA 1
ATOM 761 C C . VAL A 1 96 ? 8.864 10.018 6.043 1.00 85.88 96 VAL A C 1
ATOM 763 O O . VAL A 1 96 ? 8.123 9.101 5.688 1.00 85.88 96 VAL A O 1
ATOM 766 N N . ASP A 1 97 ? 8.717 10.682 7.187 1.00 87.12 97 ASP A N 1
ATOM 767 C CA . ASP A 1 97 ? 7.647 10.429 8.150 1.00 87.12 97 ASP A CA 1
ATOM 768 C C . ASP A 1 97 ? 6.553 11.492 8.007 1.00 87.12 97 ASP A C 1
ATOM 770 O O . ASP A 1 97 ? 6.820 12.688 8.108 1.00 87.12 97 ASP A O 1
ATOM 774 N N . PHE A 1 98 ? 5.316 11.058 7.767 1.00 85.81 98 PHE A N 1
ATOM 775 C CA . PHE A 1 98 ? 4.144 11.935 7.698 1.00 85.81 98 PHE A CA 1
ATOM 776 C C . PHE A 1 98 ? 3.477 12.135 9.064 1.00 85.81 98 PHE A C 1
ATOM 778 O O . PHE A 1 98 ? 2.401 12.726 9.138 1.00 85.81 98 PHE A O 1
ATOM 785 N N . LEU A 1 99 ? 4.109 11.660 10.143 1.00 84.25 99 LEU A N 1
ATOM 786 C CA . LEU A 1 99 ? 3.674 11.836 11.529 1.00 84.25 99 LEU A CA 1
ATOM 787 C C . LEU A 1 99 ? 2.284 11.243 11.797 1.00 84.25 99 LEU A C 1
ATOM 789 O O . LEU A 1 99 ? 1.506 11.756 12.604 1.00 84.25 99 LEU A O 1
ATOM 793 N N . MET A 1 100 ? 1.966 10.134 11.129 1.00 83.25 100 MET A N 1
ATOM 794 C CA . MET A 1 100 ? 0.736 9.395 11.389 1.00 83.25 100 MET A CA 1
ATOM 795 C C . MET A 1 100 ? 0.780 8.796 12.796 1.00 83.25 100 MET A C 1
ATOM 797 O O . MET A 1 100 ? 1.691 8.035 13.125 1.00 83.25 100 MET A O 1
ATOM 801 N N . SER A 1 101 ? -0.228 9.104 13.617 1.00 83.75 101 SER A N 1
ATOM 802 C CA . SER A 1 101 ? -0.343 8.536 14.964 1.00 83.75 101 SER A CA 1
ATOM 803 C C . SER A 1 101 ? -0.391 7.007 14.911 1.00 83.75 101 SER A C 1
ATOM 805 O O . SER A 1 101 ? -1.195 6.429 14.176 1.00 83.75 101 SER A O 1
ATOM 807 N N . ASP A 1 102 ? 0.402 6.342 15.756 1.00 81.75 102 ASP A N 1
ATOM 808 C CA . ASP A 1 102 ? 0.406 4.876 15.873 1.00 81.75 102 ASP A CA 1
ATOM 809 C C . ASP A 1 102 ? -0.951 4.315 16.317 1.00 81.75 102 ASP A C 1
ATOM 811 O O . ASP A 1 102 ? -1.258 3.151 16.081 1.00 81.75 102 ASP A O 1
ATOM 815 N N . SER A 1 1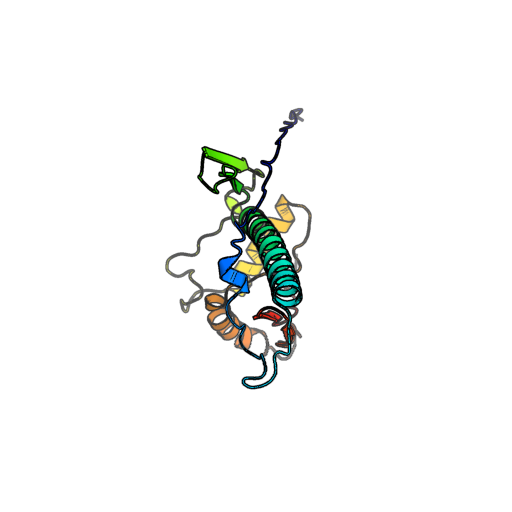03 ? -1.826 5.154 16.879 1.00 81.94 103 SER A N 1
ATOM 816 C CA . SER A 1 103 ? -3.204 4.773 17.194 1.00 81.94 103 SER A CA 1
ATOM 817 C C . SER A 1 103 ? -4.039 4.400 15.958 1.00 81.94 103 SER A C 1
ATOM 819 O O . SER A 1 103 ? -5.064 3.725 16.097 1.00 81.94 103 SER A O 1
ATOM 821 N N . HIS A 1 104 ? -3.619 4.794 14.753 1.00 81.38 104 HIS A N 1
ATOM 822 C CA . HIS A 1 104 ? -4.259 4.396 13.499 1.00 81.38 104 HIS A CA 1
ATOM 823 C C . HIS A 1 104 ? -3.704 3.084 12.921 1.00 81.38 104 HIS A C 1
ATOM 825 O O . HIS A 1 104 ? -4.328 2.517 12.026 1.00 81.38 104 HIS A O 1
ATOM 831 N N . LYS A 1 105 ? -2.584 2.567 13.442 1.00 83.56 105 LYS A N 1
ATOM 832 C CA . LYS A 1 105 ? -1.985 1.290 13.030 1.00 83.56 105 LYS A CA 1
ATOM 833 C C . LYS A 1 105 ? -2.479 0.192 13.959 1.00 83.56 105 LYS A C 1
ATOM 835 O O . LYS A 1 105 ? -1.984 0.018 15.069 1.00 83.56 105 LYS A O 1
ATOM 840 N N . ILE A 1 106 ? -3.528 -0.503 13.537 1.00 83.62 106 ILE A N 1
ATOM 841 C CA . ILE A 1 106 ? -4.247 -1.434 14.407 1.00 83.62 106 ILE A CA 1
ATOM 842 C C . ILE A 1 106 ? -3.934 -2.863 13.987 1.00 83.62 106 ILE A C 1
ATOM 844 O O . ILE A 1 106 ? -4.335 -3.309 12.916 1.00 83.62 106 ILE A O 1
ATOM 848 N N . GLU A 1 107 ? -3.263 -3.590 14.874 1.00 83.81 107 GLU A N 1
ATOM 849 C CA . GLU A 1 107 ? -3.040 -5.024 14.733 1.00 83.81 107 GLU A CA 1
ATOM 850 C C . GLU A 1 107 ? -4.122 -5.795 15.494 1.00 83.81 107 GLU A C 1
ATOM 852 O O . GLU A 1 107 ? -4.338 -5.606 16.695 1.00 83.81 107 GLU A O 1
ATOM 857 N N . LEU A 1 108 ? -4.831 -6.671 14.782 1.00 81.38 108 LEU A N 1
ATOM 858 C CA . LEU A 1 108 ? -5.785 -7.596 15.383 1.00 81.38 108 LEU A CA 1
ATOM 859 C C . LEU A 1 108 ? -5.055 -8.882 15.770 1.00 81.38 108 LEU A C 1
ATOM 861 O O . LEU A 1 108 ? -4.442 -9.529 14.926 1.00 81.38 108 LEU A O 1
ATOM 865 N N . SER A 1 109 ? -5.149 -9.274 17.039 1.00 81.69 109 SER A N 1
ATOM 866 C CA . SER A 1 109 ? -4.529 -10.493 17.564 1.00 81.69 109 SER A CA 1
ATOM 867 C C . SER A 1 109 ? -5.497 -11.297 18.439 1.00 81.69 109 SER A C 1
ATOM 869 O O . SER A 1 109 ? -6.502 -10.781 18.943 1.00 81.69 109 SER A O 1
ATOM 871 N N . GLY A 1 110 ? -5.216 -12.596 18.586 1.00 79.19 110 GLY A N 1
ATOM 872 C CA . GLY A 1 110 ? -6.008 -13.518 19.402 1.00 79.19 110 GLY A CA 1
ATOM 873 C C . GLY A 1 110 ? -7.455 -13.660 18.922 1.00 79.19 110 GLY A C 1
ATOM 874 O O . GLY A 1 110 ? -7.716 -13.912 17.749 1.00 79.19 110 GLY A O 1
ATOM 875 N N . THR A 1 111 ? -8.409 -13.473 19.833 1.00 76.88 111 THR A N 1
ATOM 876 C CA . THR A 1 111 ? -9.851 -13.631 19.566 1.00 76.88 111 THR A CA 1
ATOM 877 C C . THR A 1 111 ? -10.464 -12.497 18.741 1.00 76.88 111 THR A C 1
ATOM 879 O O . THR A 1 111 ? -11.618 -12.597 18.330 1.00 76.88 111 THR A O 1
ATOM 882 N N . LYS A 1 112 ? -9.707 -11.420 18.485 1.00 75.75 112 LYS A N 1
ATOM 883 C CA . LYS A 1 112 ? -10.155 -10.262 17.694 1.00 75.75 112 LYS A CA 1
ATOM 884 C C . LYS A 1 112 ? -9.871 -10.401 16.198 1.00 75.75 112 LYS A C 1
ATOM 886 O O . LYS A 1 112 ? -10.320 -9.567 15.418 1.00 75.75 112 LYS A O 1
ATOM 891 N N . VAL A 1 113 ? -9.116 -11.421 15.786 1.00 82.44 113 VAL A N 1
ATOM 892 C CA . VAL A 1 113 ? -8.864 -11.687 14.365 1.00 82.44 113 VAL A CA 1
ATOM 893 C C . VAL A 1 113 ? -10.185 -12.060 13.699 1.00 82.44 113 VAL A C 1
ATOM 895 O O . VAL A 1 113 ? -10.936 -12.867 14.234 1.00 82.44 113 VAL A O 1
ATOM 898 N N . TRP A 1 114 ? -10.471 -11.509 12.520 1.00 80.94 114 TRP A N 1
ATOM 899 C CA . TRP A 1 114 ? -11.759 -11.699 11.836 1.00 80.94 114 TRP A CA 1
ATOM 900 C C . TRP A 1 114 ? -12.045 -13.140 11.386 1.00 80.94 114 TRP A C 1
ATOM 902 O O . TRP A 1 114 ? -13.165 -13.446 10.987 1.00 80.94 114 TRP A O 1
ATOM 912 N N . THR A 1 115 ? -11.063 -14.036 11.484 1.00 80.00 115 THR A N 1
ATOM 913 C CA . THR A 1 115 ? -11.240 -15.486 11.322 1.00 80.00 115 THR A CA 1
ATOM 914 C C . THR A 1 115 ? -11.843 -16.157 12.558 1.00 80.00 115 THR A C 1
ATOM 916 O O . THR A 1 115 ? -12.361 -17.267 12.457 1.00 80.00 115 THR A O 1
ATOM 919 N N . HIS A 1 116 ? -11.788 -15.510 13.725 1.00 80.94 116 HIS A N 1
ATOM 920 C CA . HIS A 1 116 ? -12.322 -16.031 14.975 1.00 80.94 116 HIS A CA 1
ATOM 921 C C . HIS A 1 116 ? -13.839 -15.815 15.067 1.00 80.94 116 HIS A C 1
ATOM 923 O O . HIS A 1 116 ? -14.382 -14.815 14.592 1.00 80.94 116 HIS A O 1
ATOM 929 N N . ALA A 1 117 ? -14.540 -16.743 15.723 1.00 75.00 117 ALA A N 1
ATOM 930 C CA . ALA A 1 117 ? -15.999 -16.715 15.824 1.00 75.00 117 ALA A CA 1
ATOM 931 C C . ALA A 1 117 ? -16.529 -15.452 16.532 1.00 75.00 117 ALA A C 1
ATOM 933 O O . ALA A 1 117 ? -17.540 -14.900 16.094 1.00 75.00 117 A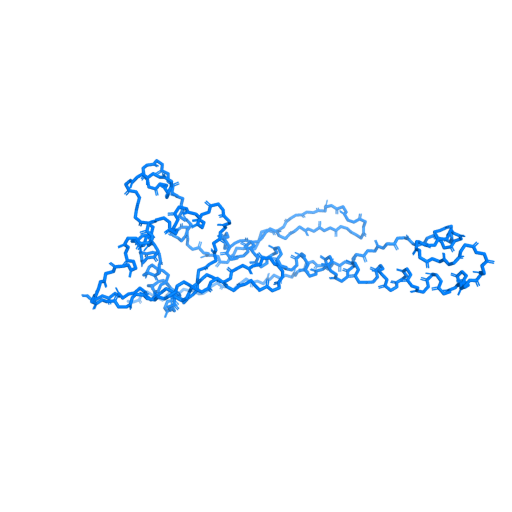LA A O 1
ATOM 934 N N . ASP A 1 118 ? -15.816 -14.977 17.556 1.00 76.44 118 ASP A N 1
ATOM 935 C CA . ASP A 1 118 ? -16.205 -13.828 18.392 1.00 76.44 118 ASP A CA 1
ATOM 936 C C . ASP A 1 118 ? -15.854 -12.452 17.802 1.00 76.44 118 ASP A C 1
ATOM 938 O O . ASP A 1 118 ? -16.181 -11.421 18.395 1.00 76.44 118 ASP A O 1
ATOM 942 N N . ALA A 1 119 ? -15.179 -12.401 16.652 1.00 79.25 119 ALA A N 1
ATOM 943 C CA . ALA A 1 119 ? -14.830 -11.132 16.030 1.00 79.25 119 ALA A CA 1
ATOM 944 C C . ALA A 1 119 ? -16.067 -10.455 15.407 1.00 79.25 119 ALA A C 1
ATOM 946 O O . ALA A 1 119 ? -16.884 -11.107 14.748 1.00 79.25 119 ALA A O 1
ATOM 947 N N . ASP A 1 120 ? -16.177 -9.129 15.570 1.00 82.19 120 ASP A N 1
ATOM 948 C CA . ASP A 1 120 ? -17.204 -8.297 14.923 1.00 82.19 120 ASP A CA 1
ATOM 949 C C . ASP A 1 120 ? -16.552 -7.257 13.991 1.00 82.19 120 ASP A C 1
ATOM 951 O O . ASP A 1 120 ? -16.348 -6.101 14.387 1.00 82.19 120 ASP A O 1
ATOM 955 N N . PRO A 1 121 ? -16.275 -7.638 12.728 1.00 81.38 121 PRO A N 1
ATOM 956 C CA . PRO A 1 121 ? -15.637 -6.760 11.748 1.00 81.38 121 PRO A CA 1
ATOM 957 C C . PRO A 1 121 ? -16.384 -5.438 11.523 1.00 81.38 121 PRO A C 1
ATOM 959 O O . PRO A 1 121 ? -15.779 -4.397 11.275 1.00 81.38 121 PRO A O 1
ATOM 962 N N . VAL A 1 122 ? -17.718 -5.441 11.635 1.00 81.38 122 VAL A N 1
ATOM 963 C CA . VAL A 1 122 ? -18.537 -4.241 11.403 1.00 81.38 122 VAL A CA 1
ATOM 964 C C . VAL A 1 122 ? -18.353 -3.225 12.531 1.00 81.38 122 VAL A C 1
ATOM 966 O O . VAL A 1 122 ? -18.346 -2.015 12.284 1.00 81.38 122 VAL A O 1
ATOM 969 N N . LYS A 1 123 ? -18.194 -3.695 13.772 1.00 83.88 123 LYS A N 1
ATOM 970 C CA . LYS A 1 123 ? -17.917 -2.830 14.925 1.00 83.88 123 LYS A CA 1
ATOM 971 C C . LYS A 1 123 ? -16.510 -2.236 14.848 1.00 83.88 123 LYS A C 1
ATOM 973 O O . LYS A 1 123 ? -16.345 -1.047 15.137 1.00 83.88 123 LYS A O 1
ATOM 978 N N . ASP A 1 124 ? -15.533 -3.028 14.416 1.00 85.81 124 ASP A N 1
ATOM 979 C CA . ASP A 1 124 ? -14.153 -2.577 14.222 1.00 85.81 124 ASP A CA 1
ATOM 980 C C . ASP A 1 124 ? -14.083 -1.461 13.173 1.00 85.81 124 ASP A C 1
ATOM 982 O O . ASP A 1 124 ? -13.628 -0.359 13.481 1.00 85.81 124 ASP A O 1
ATOM 986 N N . LEU A 1 125 ? -14.671 -1.674 11.988 1.00 83.62 125 LEU A N 1
ATOM 987 C CA . LEU A 1 125 ? -14.719 -0.670 10.916 1.00 83.62 125 LEU A CA 1
ATOM 988 C C . LEU A 1 125 ? -15.369 0.650 11.364 1.00 83.62 125 LEU A C 1
ATOM 990 O O . LEU A 1 125 ? -14.873 1.731 11.044 1.00 83.62 125 LEU A O 1
ATOM 994 N N . ARG A 1 126 ? -16.456 0.593 12.147 1.00 83.12 126 ARG A N 1
ATOM 995 C CA . ARG A 1 126 ? -17.092 1.799 12.713 1.00 83.12 126 ARG A CA 1
ATOM 996 C C . ARG A 1 126 ? -16.186 2.520 13.705 1.00 83.12 126 ARG A C 1
ATOM 998 O O . ARG A 1 126 ? -16.150 3.749 13.720 1.00 83.12 126 ARG A O 1
ATOM 1005 N N . THR A 1 127 ? -15.469 1.766 14.531 1.00 86.88 127 THR A N 1
ATOM 1006 C CA . THR A 1 127 ? -14.568 2.317 15.548 1.00 86.88 127 THR A CA 1
ATOM 1007 C C . THR A 1 127 ? -13.389 3.021 14.884 1.00 86.88 127 THR A C 1
ATOM 1009 O O . THR A 1 127 ? -13.048 4.142 15.262 1.00 86.88 127 THR A O 1
ATOM 1012 N N . TRP A 1 128 ? -12.822 2.409 13.845 1.00 85.81 128 TRP A N 1
ATOM 1013 C CA . TRP A 1 128 ? -11.723 2.977 13.068 1.00 85.81 128 TRP A CA 1
ATOM 1014 C C . TRP A 1 128 ? -12.166 4.212 12.285 1.00 85.81 128 TRP A C 1
ATOM 1016 O O . TRP A 1 128 ? -11.512 5.247 12.378 1.00 85.81 128 TRP A O 1
ATOM 1026 N N . LYS A 1 129 ? -13.339 4.170 11.636 1.00 83.38 129 LYS A N 1
ATOM 1027 C CA . LYS A 1 129 ? -13.939 5.350 10.994 1.00 83.38 129 LYS A CA 1
ATOM 1028 C C . LYS A 1 129 ? -14.133 6.503 11.981 1.00 83.38 129 LYS A C 1
ATOM 1030 O O . LYS A 1 129 ? -13.822 7.645 11.650 1.00 83.38 129 LYS A O 1
ATOM 1035 N N . ARG A 1 130 ? -14.631 6.222 13.193 1.00 84.81 130 ARG A N 1
ATOM 1036 C CA . ARG A 1 130 ? -14.823 7.251 14.226 1.00 84.81 130 ARG A CA 1
ATOM 1037 C C . ARG A 1 130 ? -13.495 7.860 14.664 1.00 84.81 130 ARG A C 1
ATOM 1039 O O . ARG A 1 130 ? -13.423 9.075 14.782 1.00 84.81 130 ARG A O 1
ATOM 1046 N N . ARG A 1 131 ? -12.461 7.038 14.865 1.00 84.25 131 ARG A N 1
ATOM 1047 C CA . ARG A 1 131 ? -11.115 7.507 15.226 1.00 84.25 131 ARG A CA 1
ATOM 1048 C C . ARG A 1 131 ? -10.534 8.410 14.137 1.00 84.25 131 ARG A C 1
ATOM 1050 O O . ARG A 1 131 ? -10.194 9.549 14.422 1.00 84.25 131 ARG A O 1
ATOM 1057 N N . CYS A 1 132 ? -10.543 7.968 12.879 1.00 82.69 132 CYS A N 1
ATOM 1058 C CA . CYS A 1 132 ? -10.092 8.796 11.756 1.00 82.69 132 CYS A CA 1
ATOM 1059 C C . CYS A 1 132 ? -10.864 10.122 11.661 1.00 82.69 132 CYS A C 1
ATOM 1061 O O . CYS A 1 132 ? -10.259 11.164 11.440 1.00 82.69 132 CYS A O 1
ATOM 1063 N N . SER A 1 133 ? -12.181 10.106 11.887 1.00 84.06 133 SER A N 1
ATOM 1064 C CA . SER A 1 133 ? -12.991 11.329 11.873 1.00 84.06 133 SER A CA 1
ATOM 1065 C C . SER A 1 133 ? -12.692 12.279 13.035 1.00 84.06 133 SER A C 1
ATOM 1067 O O . SER A 1 133 ? -12.879 13.481 12.871 1.00 84.06 133 SER A O 1
ATOM 1069 N N . GLN A 1 134 ? -12.273 11.763 14.193 1.00 83.38 134 GLN A N 1
ATOM 1070 C CA . GLN A 1 134 ? -11.900 12.571 15.357 1.00 83.38 134 GLN A CA 1
ATOM 1071 C C . GLN A 1 134 ? -10.542 13.247 15.157 1.00 83.38 134 GLN A C 1
ATOM 1073 O O . GLN A 1 134 ? -10.418 14.433 15.443 1.00 83.38 134 GLN A O 1
ATOM 1078 N N . ASP A 1 135 ? -9.566 12.515 14.618 1.00 82.50 135 ASP A N 1
ATOM 1079 C CA . ASP A 1 135 ? -8.189 13.001 14.501 1.00 82.50 135 ASP A CA 1
ATOM 1080 C C . ASP A 1 135 ? -7.963 13.827 13.222 1.00 82.50 135 ASP A C 1
ATOM 1082 O O . ASP A 1 135 ? -7.273 14.842 13.249 1.00 82.50 135 ASP A O 1
ATOM 1086 N N . SER A 1 136 ? -8.579 13.435 12.098 1.00 77.44 136 SER A N 1
ATOM 1087 C CA . SER A 1 136 ? -8.409 14.110 10.801 1.00 77.44 136 SER A CA 1
ATOM 1088 C C . SER A 1 136 ? -9.476 15.169 10.505 1.00 77.44 136 SER A C 1
ATOM 1090 O O . SER A 1 136 ? -9.327 15.920 9.541 1.00 77.44 136 SER A O 1
ATOM 1092 N N . GLY A 1 137 ? -10.595 15.190 11.239 1.00 78.12 137 GLY A N 1
ATOM 1093 C CA . GLY A 1 137 ? -11.750 16.051 10.941 1.00 78.12 137 GLY A CA 1
ATOM 1094 C C . GLY A 1 137 ? -12.511 15.705 9.649 1.00 78.12 137 GLY A C 1
ATOM 1095 O O . GLY A 1 137 ? -13.505 16.357 9.335 1.00 78.12 137 GLY A O 1
ATOM 1096 N N . ALA A 1 138 ? -12.084 14.676 8.910 1.00 78.38 138 ALA A N 1
ATOM 1097 C CA . ALA A 1 138 ? -12.704 14.205 7.675 1.00 78.38 138 ALA A CA 1
ATOM 1098 C C . ALA A 1 138 ? -13.342 12.822 7.868 1.00 78.38 138 ALA A C 1
ATOM 1100 O O . ALA A 1 138 ? -12.793 11.944 8.537 1.00 78.38 138 ALA A O 1
ATOM 1101 N N . THR A 1 139 ? -14.510 12.603 7.264 1.00 76.19 139 THR A N 1
ATOM 1102 C CA . THR A 1 139 ? -15.205 11.315 7.342 1.00 76.19 139 THR A CA 1
ATOM 1103 C C . THR A 1 139 ? -14.734 10.371 6.246 1.00 76.19 139 THR A C 1
ATOM 1105 O O . THR A 1 139 ? -14.904 10.666 5.066 1.00 76.19 139 THR A O 1
ATOM 1108 N N . VAL A 1 140 ? -14.229 9.202 6.637 1.00 77.56 140 VAL A N 1
ATOM 1109 C CA . VAL A 1 140 ? -13.837 8.144 5.696 1.00 77.56 140 VAL A CA 1
ATOM 1110 C C . VAL A 1 140 ? -15.076 7.509 5.050 1.00 77.56 140 VAL A C 1
ATOM 1112 O O . VAL A 1 140 ? -16.021 7.104 5.742 1.00 77.56 140 VAL A O 1
ATOM 1115 N N . ASP A 1 141 ? -15.058 7.416 3.723 1.00 79.19 141 ASP A N 1
ATOM 1116 C CA . ASP A 1 141 ? -16.117 6.889 2.857 1.00 79.19 141 ASP A CA 1
ATOM 1117 C C . ASP A 1 141 ? -15.744 5.556 2.185 1.00 79.19 141 ASP A C 1
ATOM 1119 O O . ASP A 1 141 ? -16.633 4.749 1.907 1.00 79.19 141 ASP A O 1
ATOM 1123 N N . ARG A 1 142 ? -14.448 5.282 1.974 1.00 79.50 142 ARG A N 1
ATOM 1124 C CA . ARG A 1 142 ? -13.963 4.038 1.353 1.00 79.50 142 ARG A CA 1
ATOM 1125 C C . ARG A 1 142 ? -13.017 3.248 2.250 1.00 79.50 142 ARG A C 1
ATOM 1127 O O . ARG A 1 142 ? -12.189 3.815 2.954 1.00 79.50 142 ARG A O 1
ATOM 1134 N N . ALA A 1 143 ? -13.111 1.923 2.162 1.00 80.69 143 ALA A N 1
ATOM 1135 C CA . ALA A 1 143 ? -12.167 0.989 2.765 1.00 80.69 143 ALA A CA 1
ATOM 1136 C C . ALA A 1 143 ? -11.533 0.125 1.668 1.00 80.69 143 ALA A C 1
ATOM 1138 O O . ALA A 1 143 ? -12.242 -0.434 0.832 1.00 80.69 143 ALA A O 1
ATOM 1139 N N . ILE A 1 144 ? -10.204 0.023 1.683 1.00 82.88 144 ILE A N 1
ATOM 1140 C CA . ILE A 1 144 ? -9.426 -0.855 0.802 1.00 82.88 144 ILE A CA 1
ATOM 1141 C C . ILE A 1 144 ? -9.053 -2.091 1.618 1.00 82.88 144 ILE A C 1
ATOM 1143 O O . ILE A 1 144 ? -8.561 -1.966 2.738 1.00 82.88 144 ILE A O 1
ATOM 1147 N N . ILE A 1 145 ? -9.337 -3.279 1.087 1.00 82.50 145 ILE A N 1
ATOM 1148 C CA . ILE A 1 145 ? -9.257 -4.536 1.838 1.00 82.50 145 ILE A CA 1
ATOM 1149 C C . ILE A 1 145 ? -8.484 -5.570 1.015 1.00 82.50 145 ILE A C 1
ATOM 1151 O O . ILE A 1 145 ? -8.704 -5.701 -0.187 1.00 82.50 145 ILE A O 1
ATOM 1155 N N . GLY A 1 146 ? -7.580 -6.305 1.670 1.00 80.56 146 GLY A N 1
ATOM 1156 C CA . GLY A 1 146 ? -6.844 -7.413 1.057 1.00 80.56 146 GLY A CA 1
ATOM 1157 C C . GLY A 1 146 ? -7.725 -8.644 0.822 1.00 80.56 146 GLY A C 1
ATOM 1158 O O . GLY A 1 146 ? -8.671 -8.887 1.569 1.00 80.56 146 GLY A O 1
ATOM 1159 N N . SER A 1 147 ? -7.385 -9.459 -0.179 1.00 80.19 147 SER A N 1
ATOM 1160 C CA . SER A 1 147 ? -8.167 -10.636 -0.602 1.00 80.19 147 SER A CA 1
ATOM 1161 C C . SER A 1 147 ? -8.527 -11.584 0.547 1.00 80.19 147 SER A C 1
ATOM 1163 O O . SER A 1 147 ? -9.679 -11.983 0.677 1.00 80.19 147 SER A O 1
ATOM 1165 N N . ASN A 1 148 ? -7.575 -11.870 1.437 1.00 80.69 148 ASN A N 1
ATOM 1166 C CA . ASN A 1 148 ? -7.750 -12.815 2.549 1.00 80.69 148 ASN A CA 1
ATOM 1167 C C . ASN A 1 148 ? -8.761 -12.348 3.611 1.00 80.69 148 ASN A C 1
ATOM 1169 O O . ASN A 1 148 ? -9.197 -13.133 4.449 1.00 80.69 148 ASN A O 1
ATOM 1173 N N . VAL A 1 149 ? -9.101 -11.060 3.612 1.00 80.94 149 VAL A N 1
ATOM 1174 C CA . VAL A 1 149 ? -9.992 -10.436 4.595 1.00 80.94 149 VAL A CA 1
ATOM 1175 C C . VAL A 1 149 ? -11.426 -10.338 4.056 1.00 80.94 149 VAL A C 1
ATOM 1177 O O . VAL A 1 149 ? -12.368 -10.185 4.831 1.00 80.94 149 VAL A O 1
ATOM 1180 N N . VAL A 1 150 ? -11.617 -10.481 2.740 1.00 79.81 150 VAL A N 1
ATOM 1181 C CA . VAL A 1 150 ? -12.931 -10.373 2.091 1.00 79.81 150 VAL A CA 1
ATOM 1182 C C . VAL A 1 150 ? -13.863 -11.506 2.520 1.00 79.81 150 VAL A C 1
ATOM 1184 O O . VAL A 1 150 ? -14.991 -11.237 2.931 1.00 79.81 150 VAL A O 1
ATOM 1187 N N . ASP A 1 151 ? -13.397 -12.754 2.480 1.00 81.00 151 ASP A N 1
ATOM 1188 C CA . ASP A 1 151 ? -14.202 -13.929 2.834 1.00 81.00 151 ASP A CA 1
ATOM 1189 C C . ASP A 1 151 ? -14.733 -13.906 4.282 1.00 81.00 151 ASP A C 1
ATOM 1191 O O . ASP A 1 151 ? -15.950 -14.047 4.468 1.00 81.00 151 ASP A O 1
ATOM 1195 N N . PRO A 1 152 ? -13.898 -13.679 5.324 1.00 81.75 152 PRO A N 1
ATOM 1196 C CA . PRO A 1 152 ? -14.395 -13.613 6.699 1.00 81.75 152 PRO A CA 1
ATOM 1197 C C . PRO A 1 152 ? -15.321 -12.412 6.928 1.00 81.75 152 PRO A C 1
ATOM 1199 O O . PRO A 1 152 ? -16.308 -12.517 7.660 1.00 81.75 152 PRO A O 1
ATOM 1202 N N . LEU A 1 153 ? -15.053 -11.281 6.268 1.00 80.62 153 LEU A N 1
ATOM 1203 C CA . LEU A 1 153 ? -15.896 -10.091 6.349 1.00 80.62 153 LEU A CA 1
ATOM 1204 C C . LEU A 1 153 ? -17.282 -10.348 5.738 1.00 80.62 153 LEU A C 1
ATOM 1206 O O . LEU A 1 153 ? -18.300 -10.025 6.354 1.00 80.62 153 LEU A O 1
ATOM 1210 N N . LEU A 1 154 ? -17.334 -10.969 4.558 1.00 77.81 154 LEU A N 1
ATOM 1211 C CA . LEU A 1 154 ? -18.580 -11.289 3.869 1.00 77.81 154 LEU A CA 1
ATOM 1212 C C . LEU A 1 154 ? -19.427 -12.289 4.665 1.00 77.81 154 LEU A C 1
ATOM 1214 O O . LEU A 1 154 ? -20.641 -12.112 4.761 1.00 77.81 154 LEU A O 1
ATOM 1218 N N . ALA A 1 155 ? -18.806 -13.306 5.271 1.00 80.69 155 ALA A N 1
ATOM 1219 C CA . ALA A 1 155 ? -19.507 -14.277 6.111 1.00 80.69 155 ALA A CA 1
ATOM 1220 C C . ALA A 1 155 ? -20.259 -13.603 7.271 1.00 80.69 155 ALA A C 1
ATOM 1222 O O . ALA A 1 155 ? -21.424 -13.907 7.503 1.00 80.69 155 ALA A O 1
ATOM 1223 N N . LYS A 1 156 ? -19.628 -12.634 7.947 1.00 78.44 156 LYS A N 1
ATOM 1224 C CA . LYS A 1 156 ? -20.236 -11.885 9.061 1.00 78.44 156 LYS A CA 1
ATOM 1225 C C . LYS A 1 156 ? -21.224 -10.800 8.615 1.00 78.44 156 LYS A C 1
ATOM 1227 O O . LYS A 1 156 ? -22.091 -10.405 9.392 1.00 78.44 156 LYS A O 1
ATOM 1232 N N . LEU A 1 157 ? -21.091 -10.289 7.389 1.00 75.94 157 LEU A N 1
ATOM 1233 C CA . LEU A 1 157 ? -21.995 -9.282 6.824 1.00 75.94 157 LEU A CA 1
ATOM 1234 C C . LEU A 1 157 ? -23.327 -9.873 6.364 1.00 75.94 157 LEU A C 1
ATOM 1236 O O . LEU A 1 157 ? -24.338 -9.191 6.499 1.00 75.94 157 LEU A O 1
ATOM 1240 N N . LYS A 1 158 ? -23.351 -11.114 5.860 1.00 73.75 158 LYS A N 1
ATOM 1241 C CA . LYS A 1 158 ? -24.580 -11.776 5.376 1.00 73.75 158 LYS A CA 1
ATOM 1242 C C . LYS A 1 158 ? -25.712 -11.722 6.405 1.00 73.75 158 LYS A C 1
ATOM 1244 O O . LYS A 1 158 ? -26.799 -11.254 6.080 1.00 73.75 158 LYS A O 1
ATOM 1249 N N . ASP A 1 159 ? -25.417 -12.079 7.653 1.00 71.25 159 ASP A N 1
ATOM 1250 C CA . ASP A 1 159 ? -26.406 -12.091 8.738 1.00 71.25 159 ASP A CA 1
ATOM 1251 C C . ASP A 1 159 ? -26.902 -10.684 9.108 1.00 71.25 159 ASP A C 1
ATOM 1253 O O . ASP A 1 159 ? -28.031 -10.510 9.562 1.00 71.25 159 ASP A O 1
ATOM 1257 N N . LYS A 1 160 ? -26.064 -9.655 8.919 1.00 67.44 160 LYS A N 1
ATOM 1258 C CA . LYS A 1 160 ? -26.417 -8.264 9.239 1.00 67.44 160 LYS A CA 1
ATOM 1259 C C . LYS A 1 160 ? -27.152 -7.567 8.094 1.00 67.44 160 LYS A C 1
ATOM 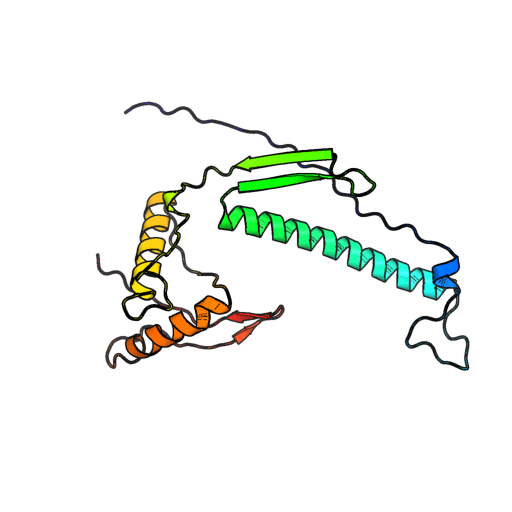1261 O O . LYS A 1 160 ? -27.941 -6.670 8.368 1.00 67.44 160 LYS A O 1
ATOM 1266 N N . LEU A 1 161 ? -26.914 -7.962 6.843 1.00 64.25 161 LEU A N 1
ATOM 1267 C CA . LEU A 1 161 ? -27.580 -7.398 5.666 1.00 64.25 161 LEU A CA 1
ATOM 1268 C C . LEU A 1 161 ? -29.033 -7.879 5.538 1.00 64.25 161 LEU A C 1
ATOM 1270 O O . LEU A 1 161 ? -29.883 -7.113 5.093 1.00 64.25 161 LEU A O 1
ATOM 1274 N N . ASP A 1 162 ? -29.349 -9.091 6.001 1.00 59.09 162 ASP A N 1
ATOM 1275 C CA . ASP A 1 162 ? -30.712 -9.642 5.981 1.00 59.09 162 ASP A CA 1
ATOM 1276 C C . ASP A 1 162 ? -31.522 -9.270 7.240 1.00 59.09 162 ASP A C 1
ATOM 1278 O O . ASP A 1 162 ? -32.095 -10.107 7.938 1.00 59.09 162 ASP A O 1
ATOM 1282 N N . THR A 1 163 ? -31.565 -7.978 7.582 1.00 60.19 163 THR A N 1
ATOM 1283 C CA . THR A 1 163 ? -32.499 -7.477 8.601 1.00 60.19 163 THR A CA 1
ATOM 1284 C C . THR A 1 163 ? -33.640 -6.741 7.911 1.00 60.19 163 THR A C 1
ATOM 1286 O O . THR A 1 163 ? -33.514 -5.576 7.548 1.00 60.19 163 THR A O 1
ATOM 1289 N N . ARG A 1 164 ? -34.787 -7.426 7.795 1.00 55.75 164 ARG A N 1
ATOM 1290 C CA . ARG A 1 164 ? -36.045 -7.062 7.093 1.00 55.75 164 ARG A CA 1
ATOM 1291 C C . ARG A 1 164 ? -36.609 -5.631 7.261 1.00 55.75 164 ARG A C 1
ATOM 1293 O O . ARG A 1 164 ? -37.658 -5.339 6.696 1.00 55.75 164 ARG A O 1
ATOM 1300 N N . ARG A 1 165 ? -36.005 -4.749 8.062 1.00 54.44 165 ARG A N 1
ATOM 1301 C CA . ARG A 1 165 ? -36.492 -3.384 8.347 1.00 54.44 165 ARG A CA 1
ATOM 1302 C C . ARG A 1 165 ? -35.439 -2.274 8.215 1.00 54.44 165 ARG A C 1
ATOM 1304 O O . ARG A 1 165 ? -35.794 -1.118 8.425 1.00 54.44 165 ARG A O 1
ATOM 1311 N N . ILE A 1 166 ? -34.179 -2.584 7.896 1.00 55.34 166 ILE A N 1
ATOM 1312 C CA . ILE A 1 166 ? -33.121 -1.581 7.690 1.00 55.34 166 ILE A CA 1
ATOM 1313 C C . ILE A 1 166 ? -32.314 -1.991 6.459 1.00 55.34 166 ILE A C 1
ATOM 1315 O O . ILE A 1 166 ? -31.606 -2.992 6.496 1.00 55.34 166 ILE A O 1
ATOM 1319 N N . ASP A 1 167 ? -32.414 -1.210 5.385 1.00 55.47 167 ASP A N 1
ATOM 1320 C CA . ASP A 1 167 ? -31.583 -1.392 4.197 1.00 55.47 167 ASP A CA 1
ATOM 1321 C C . ASP A 1 167 ? -30.167 -0.872 4.494 1.00 55.47 167 ASP A C 1
ATOM 1323 O O . ASP A 1 167 ? -29.916 0.333 4.554 1.00 55.47 167 ASP A O 1
ATOM 1327 N N . LEU A 1 168 ? -29.261 -1.798 4.812 1.00 58.19 168 LEU A N 1
ATOM 1328 C CA . LEU A 1 168 ? -27.865 -1.514 5.168 1.00 58.19 168 LEU A CA 1
ATOM 1329 C C . LEU A 1 168 ? -26.957 -1.399 3.927 1.00 58.19 168 LEU A C 1
ATOM 1331 O O . LEU A 1 168 ? -25.791 -1.013 4.058 1.00 58.19 168 LEU A O 1
ATOM 1335 N N . GLY A 1 169 ? -27.495 -1.685 2.736 1.00 59.88 169 GLY A N 1
ATOM 1336 C CA . GLY A 1 169 ? -26.801 -1.642 1.453 1.00 59.88 169 GLY A CA 1
ATOM 1337 C C . GLY A 1 169 ? -26.900 -2.955 0.673 1.00 59.88 169 GLY A C 1
ATOM 1338 O O . GLY A 1 169 ? -27.315 -3.990 1.189 1.00 59.88 169 GLY A O 1
ATOM 1339 N N . PHE A 1 170 ? -26.455 -2.913 -0.583 1.00 60.12 170 PHE A N 1
ATOM 1340 C CA . PHE A 1 170 ? -26.425 -4.065 -1.486 1.00 60.12 170 PHE A CA 1
ATOM 1341 C C . PHE A 1 170 ? -24.985 -4.405 -1.863 1.00 60.12 170 PHE A C 1
ATOM 1343 O O . PHE A 1 170 ? -24.181 -3.514 -2.138 1.00 60.12 170 PHE A O 1
ATOM 1350 N N . ILE A 1 171 ? -24.666 -5.698 -1.917 1.00 62.09 171 ILE A N 1
ATOM 1351 C CA . ILE A 1 171 ? -23.382 -6.175 -2.433 1.00 62.09 171 ILE A CA 1
ATOM 1352 C C . ILE A 1 171 ? -23.509 -6.315 -3.950 1.00 62.09 171 ILE A C 1
ATOM 1354 O O . ILE A 1 171 ? -24.242 -7.174 -4.437 1.00 62.09 171 ILE A O 1
ATOM 1358 N N . LYS A 1 172 ? -22.799 -5.463 -4.690 1.00 66.06 172 LYS A N 1
ATOM 1359 C CA . LYS A 1 172 ? -22.701 -5.494 -6.149 1.00 66.06 172 LYS A CA 1
ATOM 1360 C C . LYS A 1 172 ? -21.228 -5.676 -6.527 1.00 66.06 172 LYS A C 1
ATOM 1362 O O . LYS A 1 172 ? -20.534 -4.674 -6.692 1.00 66.06 172 LYS A O 1
ATOM 1367 N N . PRO A 1 173 ? -20.740 -6.928 -6.626 1.00 63.94 173 PRO A N 1
ATOM 1368 C CA . PRO A 1 173 ? -19.366 -7.185 -7.013 1.00 63.94 173 PRO A CA 1
ATOM 1369 C C . PRO A 1 173 ? -19.182 -6.762 -8.473 1.00 63.94 173 PRO A C 1
ATOM 1371 O O . PRO A 1 173 ? -19.662 -7.424 -9.391 1.00 63.94 173 PRO A O 1
ATOM 1374 N N . GLU A 1 174 ? -18.513 -5.637 -8.683 1.00 68.31 174 GLU A N 1
ATOM 1375 C CA . GLU A 1 174 ? -18.074 -5.183 -9.995 1.00 68.31 174 GLU A CA 1
ATOM 1376 C C . GLU A 1 174 ? -16.568 -5.393 -10.090 1.00 68.31 174 GLU A C 1
ATOM 1378 O O . GLU A 1 174 ? -15.794 -4.915 -9.256 1.00 68.31 174 GLU A O 1
ATOM 1383 N N . GLN A 1 175 ? -16.146 -6.145 -11.103 1.00 66.44 175 GLN A N 1
ATOM 1384 C CA . GLN A 1 175 ? -14.732 -6.309 -11.391 1.00 66.44 175 GLN A CA 1
ATOM 1385 C C . GLN A 1 175 ? -14.260 -5.073 -12.155 1.00 66.44 175 GLN A C 1
ATOM 1387 O O . GLN A 1 175 ? -14.682 -4.833 -13.287 1.00 66.44 175 GLN A O 1
ATOM 1392 N N . LEU A 1 176 ? -13.406 -4.272 -11.524 1.00 68.94 176 LEU A N 1
ATOM 1393 C CA . LEU A 1 176 ? -12.752 -3.150 -12.181 1.00 68.94 176 LEU A CA 1
ATOM 1394 C C . LEU A 1 176 ? -11.465 -3.639 -12.859 1.00 68.94 176 LEU A C 1
ATOM 1396 O O . LEU A 1 176 ? -10.896 -4.681 -12.516 1.00 68.94 176 LEU A O 1
ATOM 1400 N N . ALA A 1 177 ? -10.996 -2.875 -13.847 1.00 51.88 177 ALA A N 1
ATOM 1401 C CA . ALA A 1 177 ? -9.717 -3.142 -14.495 1.00 51.88 177 ALA A CA 1
ATOM 1402 C C . ALA A 1 177 ? -8.576 -3.149 -13.456 1.00 51.88 177 ALA A C 1
ATOM 1404 O O . ALA A 1 177 ? -8.568 -2.339 -12.532 1.00 51.88 177 ALA A O 1
ATOM 1405 N N . GLY A 1 178 ? -7.617 -4.068 -13.604 1.00 57.00 178 GLY A N 1
ATOM 1406 C CA . GLY A 1 178 ? -6.467 -4.182 -12.695 1.00 57.00 178 GLY A CA 1
ATOM 1407 C C . GLY A 1 178 ? -6.642 -5.153 -11.521 1.00 57.00 178 GLY A C 1
ATOM 1408 O O . GLY A 1 178 ? -5.829 -5.143 -10.605 1.00 57.00 178 GLY A O 1
ATOM 1409 N N . GLY A 1 179 ? -7.675 -6.004 -11.528 1.00 61.31 179 GLY A N 1
ATOM 1410 C CA . GLY A 1 179 ? -7.855 -7.051 -10.508 1.00 61.31 179 GLY A CA 1
ATOM 1411 C C . GLY A 1 179 ? -8.475 -6.563 -9.193 1.00 61.31 179 GLY A C 1
ATOM 1412 O O . GLY A 1 179 ? -8.629 -7.348 -8.259 1.00 61.31 179 GLY A O 1
ATOM 1413 N N . VAL A 1 180 ? -8.882 -5.292 -9.124 1.00 58.41 180 VAL A N 1
ATOM 1414 C CA . VAL A 1 180 ? -9.627 -4.729 -7.993 1.00 58.41 180 VAL A CA 1
ATOM 1415 C C . VAL A 1 180 ? -11.108 -5.059 -8.159 1.00 58.41 180 VAL A C 1
ATOM 1417 O O . VAL A 1 180 ? -11.702 -4.805 -9.204 1.00 58.41 180 VAL A O 1
ATOM 1420 N N . THR A 1 181 ? -11.720 -5.619 -7.118 1.00 65.44 181 THR A N 1
ATOM 1421 C CA . THR A 1 181 ? -13.165 -5.883 -7.096 1.00 65.44 181 THR A CA 1
ATOM 1422 C C . THR A 1 181 ? -13.839 -4.882 -6.171 1.00 65.44 181 THR A C 1
ATOM 1424 O O . THR A 1 181 ? -13.513 -4.805 -4.985 1.00 65.44 181 THR A O 1
ATOM 1427 N N . TYR A 1 182 ? -14.775 -4.105 -6.709 1.00 64.88 182 TYR A N 1
ATOM 1428 C CA . TYR A 1 182 ? -15.649 -3.258 -5.911 1.00 64.88 182 TYR A CA 1
ATOM 1429 C C . TYR A 1 182 ? -16.805 -4.106 -5.399 1.00 64.88 182 TYR A C 1
ATOM 1431 O O . TYR A 1 182 ? -17.554 -4.647 -6.199 1.00 64.88 182 TYR A O 1
ATOM 1439 N N . TYR A 1 183 ? -16.944 -4.252 -4.081 1.00 61.25 183 TYR A N 1
ATOM 1440 C CA . TYR A 1 183 ? -17.953 -5.147 -3.509 1.00 61.25 183 TYR A CA 1
ATOM 1441 C C . TYR A 1 183 ? -19.276 -4.454 -3.179 1.00 61.25 183 TYR A C 1
ATOM 1443 O O . TYR A 1 183 ? -20.328 -4.998 -3.497 1.00 61.25 183 TYR A O 1
ATOM 1451 N N . ALA A 1 184 ? -19.263 -3.304 -2.501 1.00 51.50 184 ALA A N 1
ATOM 1452 C CA . ALA A 1 184 ? -20.497 -2.648 -2.064 1.00 51.50 184 ALA A CA 1
ATOM 1453 C C . ALA A 1 184 ? -20.257 -1.231 -1.520 1.00 51.50 184 ALA A C 1
ATOM 1455 O O . ALA A 1 184 ? -19.236 -1.002 -0.861 1.00 51.50 184 ALA A O 1
ATOM 1456 N N . PRO A 1 185 ? -21.237 -0.317 -1.635 1.00 54.53 185 PRO A N 1
ATOM 1457 C CA . PRO A 1 185 ? -21.381 0.779 -0.690 1.00 54.53 185 PRO A CA 1
ATOM 1458 C C . PRO A 1 185 ? -21.950 0.227 0.630 1.00 54.53 185 PRO A C 1
ATOM 1460 O O . PRO A 1 185 ? -23.098 -0.206 0.692 1.00 54.53 185 PRO A O 1
ATOM 1463 N N . CYS A 1 186 ? -21.149 0.224 1.698 1.00 46.84 186 CYS A N 1
ATOM 1464 C CA . CYS A 1 186 ? -21.603 -0.175 3.034 1.00 46.84 186 CYS A CA 1
ATOM 1465 C C . CYS A 1 186 ? -21.954 1.070 3.860 1.00 46.84 186 CYS A C 1
ATOM 1467 O O . CYS A 1 186 ? -21.069 1.810 4.301 1.00 46.84 186 CYS A O 1
ATOM 1469 N N . ALA A 1 187 ? -23.249 1.314 4.079 1.00 44.44 187 ALA A N 1
ATOM 1470 C CA . ALA A 1 187 ? -23.711 2.425 4.901 1.00 44.44 187 ALA A CA 1
ATOM 1471 C C . ALA A 1 187 ? -23.692 2.023 6.384 1.00 44.44 187 ALA A C 1
ATOM 1473 O O . ALA A 1 187 ? -24.555 1.307 6.888 1.00 44.44 187 ALA A O 1
ATOM 1474 N N . THR A 1 188 ? -22.694 2.501 7.127 1.00 43.81 188 THR A N 1
ATOM 1475 C CA . THR A 1 188 ? -22.659 2.332 8.584 1.00 43.81 188 THR A CA 1
ATOM 1476 C C . THR A 1 188 ? -23.393 3.487 9.265 1.00 43.81 188 THR A C 1
ATOM 1478 O O . THR A 1 188 ? -22.864 4.589 9.386 1.00 43.81 188 THR A O 1
ATOM 1481 N N . PHE A 1 189 ? -24.626 3.244 9.723 1.00 33.88 189 PHE A N 1
ATOM 1482 C CA . PHE A 1 189 ? -25.389 4.233 10.491 1.00 33.88 189 PHE A CA 1
ATOM 1483 C C . PHE A 1 189 ? -24.840 4.327 11.926 1.00 33.88 189 PHE A C 1
ATOM 1485 O O . PHE A 1 189 ? -24.845 3.342 12.672 1.00 33.88 189 PHE A O 1
ATOM 1492 N N . SER A 1 190 ? -24.352 5.507 12.308 1.00 30.06 190 SER A N 1
ATOM 1493 C CA . SER A 1 190 ? -23.968 5.862 13.678 1.00 30.06 190 SER A CA 1
ATOM 1494 C C . SER A 1 190 ? -25.085 6.724 14.262 1.00 30.06 190 SER A C 1
ATOM 1496 O O . SER A 1 190 ? -25.270 7.850 13.810 1.00 30.06 190 SER A O 1
ATOM 1498 N N . ARG A 1 191 ? -25.854 6.213 15.233 1.00 26.72 191 ARG A N 1
ATOM 1499 C CA . ARG A 1 191 ? -26.672 7.086 16.093 1.00 26.72 191 ARG A CA 1
ATOM 1500 C C . ARG A 1 191 ? -25.742 7.716 17.133 1.00 26.72 191 ARG A C 1
ATOM 1502 O O . ARG A 1 191 ? -24.920 6.993 17.692 1.00 26.72 191 ARG A O 1
ATOM 1509 N N . ASN A 1 192 ? -25.860 9.038 17.289 1.00 31.64 192 ASN A N 1
ATOM 1510 C CA . ASN A 1 192 ? -25.169 9.853 18.296 1.00 31.64 192 ASN A CA 1
ATOM 1511 C C . ASN A 1 192 ? -25.268 9.259 19.701 1.00 31.64 192 ASN A C 1
ATOM 1513 O O . ASN A 1 192 ? -26.349 8.711 20.020 1.00 31.64 192 ASN A O 1
#

Foldseek 3Di:
DDDDD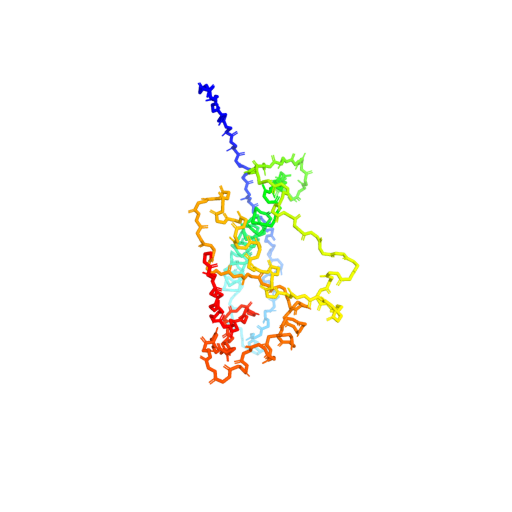DDDDDDDAADD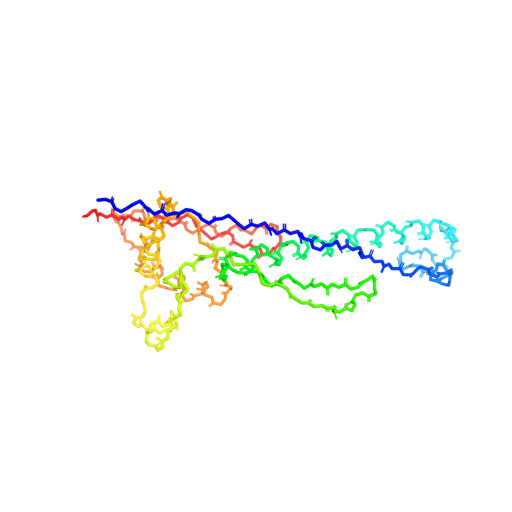DDDDDDDLVVLVDDDPPDDPPDCPDDSVRSVVVVVVVVVVVRVVVVVVVVVVQVVCCVQVVKGWRFHADNVRHTPDIDIDHNPDDCVLNDDQDDCCPLVHPPHDVLVVVVVSQVVCCVPVVDGDQDDDDDPVNVVSNVVNVVVVCPDPPDNQWDFDFDQDPPRDTDTIRGDDDDDD

InterPro domains:
  IPR005564 Major capsid protein GpE [PF03864] (1-169)

pLDDT: mean 75.38, std 12.38, range [26.72, 91.38]